Protein AF-A0A5N5LDY9-F1 (afdb_monomer_lite)

InterPro domains:
  IPR006073 GTP binding domain [PR00326] (143-163)
  IPR006073 GTP binding domain [PR00326] (164-182)
  IPR010674 Nucleolar GTP-binding protein 1, Rossman-fold domain [PF06858] (176-219)
  IPR027417 P-loop containing nucleoside triphosphate hydrolase [G3DSA:3.40.50.300] (134-177)
  IPR027417 P-loop containing nucleoside triphosphate hydrolase [SSF52540] (49-189)
  IPR041623 NOG1, N-terminal helical domain [PF17835] (7-104)

Foldseek 3Di:
DDDQQQLLPQDALDFLVVLVVVLVVVLVVPADDDDDPPDDPVVVCVRVVVSLVSSLVVLLVVLVSNLVSDDDLVPDQVLVNLVCVVVDVPCLLCVLSVLSVVQSVDSPNPVSSVVNRVSSVVSNVSSVVSSPDDRDDQVDAAEAEEFDPPLCRQVVCVVVDVDPDDDDDDDDDSNLLSVLSGQYAYEYRDECVCPRVDDNVRRVVVCVVSVVSQVPHHYDYDYPCPVVPD

Radius of gyration: 26.36 Å; chains: 1; bounding box: 61×31×86 Å

Sequence (230 aa):
MMVQYNFKKITVVPNGKDFIDTILSRTRRQMPTVVHKGYAISRLRQFYMRKGKYTRQNFHEKLSTIIDEFPRLDGIQPFYGDLLHVLYNKDRYKLALGQINTVSALGRMCTVFKRIGPSLACLEQIRQHMARLPSIDRNTRTILICGYPNVGKSSFINKITRADVDAQPYAFTTKITAMAHLGAAVLFFLDVSVSCGYSIAQQAALFHSIKSLFMNKPLTGLQQDWLAIT

Secondary structure (DSSP, 8-state):
------GGGSPP---HHHHHHHHHHHHHHHS-----TTS-HHHHHHHHHHHHHHHHHHHHHHHHHHHHHSPPGGGS-HHHHHHHHHHS-HHHHHHHHHHHHHHHH-S-HHHHHHHHHHHHHHHHHHHHHHHTS----SSS-EEEEE-STTSSHHHHHHHHSS----------HHHHHHHHTS-EEEEEEE-TT-TTSS-HHHHHHHHHHHHGGGTTS-EEEEEGGGGS--

pLDDT: mean 77.31, std 14.26, range [30.25, 93.94]

Organism: NCBI:txid2182728

Structure (mmCIF, N/CA/C/O backbone):
data_AF-A0A5N5LDY9-F1
#
_entry.id   AF-A0A5N5LDY9-F1
#
loop_
_atom_site.group_PDB
_atom_site.id
_atom_site.type_symbol
_atom_site.label_atom_id
_atom_site.label_alt_id
_atom_site.label_comp_id
_atom_site.label_asym_id
_atom_site.label_entity_id
_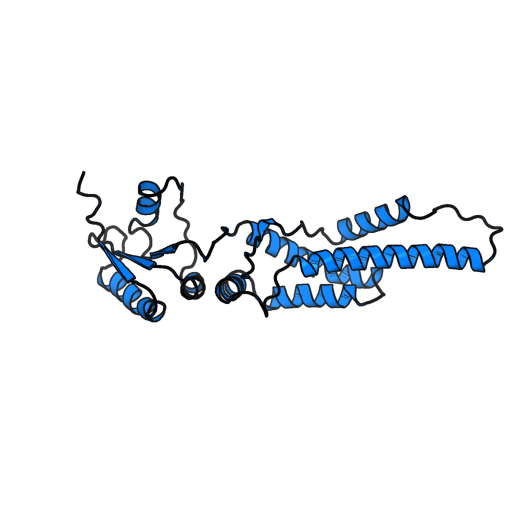atom_site.label_seq_id
_atom_site.pdbx_PDB_ins_code
_atom_site.Cartn_x
_atom_site.Cartn_y
_atom_site.Cartn_z
_atom_site.occupancy
_atom_site.B_iso_or_equiv
_atom_site.auth_seq_id
_atom_site.auth_comp_id
_atom_site.auth_asym_id
_atom_site.auth_atom_id
_atom_site.pdbx_PDB_model_num
ATOM 1 N N . MET A 1 1 ? -5.471 -20.854 -6.889 1.00 39.12 1 MET A N 1
ATOM 2 C CA . MET A 1 1 ? -5.992 -19.504 -7.209 1.00 39.12 1 MET A CA 1
ATOM 3 C C . MET A 1 1 ? -4.916 -18.483 -6.877 1.00 39.12 1 MET A C 1
ATOM 5 O O . MET A 1 1 ? -4.577 -18.356 -5.709 1.00 39.12 1 MET A O 1
ATOM 9 N N . MET A 1 2 ? -4.317 -17.819 -7.870 1.00 46.81 2 MET A N 1
ATOM 10 C CA . MET A 1 2 ? -3.366 -16.735 -7.593 1.00 46.81 2 MET A CA 1
ATOM 11 C C . MET A 1 2 ? -4.131 -15.462 -7.225 1.00 46.81 2 MET A C 1
ATOM 13 O O . MET A 1 2 ? -5.013 -15.033 -7.962 1.00 46.81 2 MET A O 1
ATOM 17 N N . VAL A 1 3 ? -3.792 -14.874 -6.078 1.00 53.44 3 VAL A N 1
ATOM 18 C CA . VAL A 1 3 ? -4.388 -13.630 -5.585 1.00 53.44 3 VAL A CA 1
ATOM 19 C C . VAL A 1 3 ? -3.915 -12.472 -6.464 1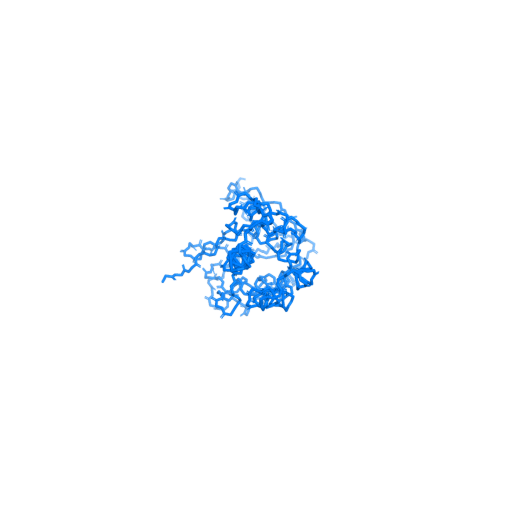.00 53.44 3 VAL A C 1
ATOM 21 O O . VAL A 1 3 ? -2.723 -12.158 -6.514 1.00 53.44 3 VAL A O 1
ATOM 24 N N . GLN A 1 4 ? -4.847 -11.841 -7.176 1.00 59.25 4 GLN A N 1
ATOM 25 C CA . GLN A 1 4 ? -4.617 -10.550 -7.813 1.00 59.25 4 GLN A CA 1
ATOM 26 C C . GLN A 1 4 ? -4.692 -9.476 -6.724 1.00 59.25 4 GLN A C 1
ATOM 28 O O . GLN A 1 4 ? -5.751 -9.245 -6.139 1.00 59.25 4 GLN A O 1
ATOM 33 N N . TYR A 1 5 ? -3.566 -8.832 -6.420 1.00 66.06 5 TYR A N 1
ATOM 34 C CA . TYR A 1 5 ? -3.540 -7.762 -5.427 1.00 66.06 5 TYR A CA 1
ATOM 35 C C . TYR A 1 5 ? -4.071 -6.476 -6.054 1.00 66.06 5 TYR A C 1
ATOM 37 O O . TYR A 1 5 ? -3.442 -5.884 -6.929 1.00 66.06 5 TYR A O 1
ATOM 45 N N . ASN A 1 6 ? -5.245 -6.037 -5.602 1.00 71.75 6 ASN A N 1
ATOM 46 C CA . ASN A 1 6 ? -5.786 -4.736 -5.967 1.00 71.75 6 ASN A CA 1
ATOM 47 C C . ASN A 1 6 ? -5.530 -3.739 -4.834 1.00 71.75 6 ASN A C 1
ATOM 49 O O . ASN A 1 6 ? -6.369 -3.551 -3.954 1.00 71.75 6 ASN A O 1
ATOM 53 N N . PHE A 1 7 ? -4.372 -3.077 -4.882 1.00 75.56 7 PHE A N 1
ATOM 54 C CA . PHE A 1 7 ? -3.971 -2.084 -3.880 1.00 75.56 7 PHE A CA 1
ATOM 55 C C . PHE A 1 7 ? -4.895 -0.859 -3.813 1.00 75.56 7 PHE A C 1
ATOM 57 O O . PHE A 1 7 ? -4.855 -0.116 -2.837 1.00 75.56 7 PHE A O 1
ATOM 64 N N . LYS A 1 8 ? -5.764 -0.652 -4.814 1.00 77.88 8 LYS A N 1
ATOM 65 C CA . LYS A 1 8 ? -6.748 0.441 -4.814 1.00 77.88 8 LYS A CA 1
ATOM 66 C C . LYS A 1 8 ? -7.945 0.172 -3.900 1.00 77.88 8 LYS A C 1
ATOM 68 O O . LYS A 1 8 ? -8.689 1.101 -3.613 1.00 77.88 8 LYS A O 1
ATOM 73 N N . LYS A 1 9 ? -8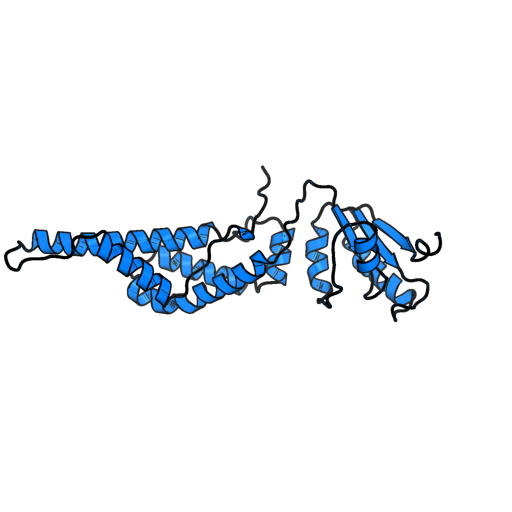.146 -1.075 -3.450 1.00 83.12 9 LYS A N 1
ATOM 74 C CA . LYS A 1 9 ? -9.262 -1.453 -2.564 1.00 83.12 9 LYS A CA 1
ATOM 75 C C . LYS A 1 9 ? -8.996 -1.200 -1.077 1.00 83.12 9 LYS A C 1
ATOM 77 O O . LYS A 1 9 ? -9.929 -1.326 -0.294 1.00 83.12 9 LYS A O 1
ATOM 82 N N . ILE A 1 10 ? -7.766 -0.856 -0.691 1.00 86.38 10 ILE A N 1
ATOM 83 C CA . ILE A 1 10 ? -7.413 -0.598 0.711 1.00 86.38 10 ILE A CA 1
ATOM 84 C C . ILE A 1 10 ? -8.104 0.691 1.170 1.00 86.38 10 ILE A C 1
ATOM 86 O O . ILE A 1 10 ? -7.949 1.747 0.541 1.00 86.38 10 ILE A O 1
ATOM 90 N N . THR A 1 11 ? -8.862 0.606 2.261 1.00 88.94 11 THR A N 1
ATOM 91 C CA . THR A 1 11 ? -9.601 1.735 2.824 1.00 88.94 11 THR A CA 1
ATOM 92 C C . THR A 1 11 ? -8.661 2.781 3.409 1.00 88.94 11 THR A C 1
ATOM 94 O O . THR A 1 11 ? -7.529 2.499 3.801 1.00 88.94 11 THR A O 1
ATOM 97 N N . VAL A 1 12 ? -9.123 4.032 3.434 1.00 91.50 12 VAL A N 1
ATOM 98 C CA . VAL A 1 12 ? -8.349 5.147 3.989 1.00 91.50 12 VAL A CA 1
ATOM 99 C C . VAL A 1 12 ? -8.087 4.900 5.471 1.00 91.50 12 VAL A C 1
ATOM 101 O O . VAL A 1 12 ? -9.024 4.676 6.242 1.00 91.50 12 VAL A O 1
ATOM 104 N N . VAL A 1 13 ? -6.818 4.984 5.872 1.00 92.81 13 VAL A N 1
ATOM 105 C CA . VAL A 1 13 ? -6.419 4.839 7.269 1.00 92.81 13 VAL A CA 1
ATOM 106 C C . VAL A 1 13 ? -6.574 6.209 7.935 1.00 92.81 13 VAL A C 1
ATOM 108 O O . VAL A 1 13 ? -5.856 7.148 7.590 1.00 92.81 13 VAL A O 1
ATOM 111 N N . PRO A 1 14 ? -7.524 6.377 8.871 1.00 91.50 14 PRO A N 1
ATOM 112 C CA . PRO A 1 14 ? -7.747 7.667 9.510 1.00 91.50 14 PRO A CA 1
ATOM 113 C C . PRO A 1 14 ? -6.590 8.011 10.454 1.00 91.50 14 PRO A C 1
ATOM 115 O O . PRO A 1 14 ? -5.909 7.134 10.996 1.00 91.50 14 PRO A O 1
ATOM 118 N N . ASN A 1 15 ? -6.405 9.306 10.709 1.00 90.50 15 ASN A N 1
ATOM 119 C CA . ASN A 1 15 ? -5.450 9.754 11.715 1.00 90.50 15 ASN A CA 1
ATOM 120 C C . ASN A 1 15 ? -5.894 9.327 13.130 1.00 90.50 15 ASN A C 1
ATOM 122 O O . ASN A 1 15 ? -7.033 8.910 13.367 1.00 90.50 15 ASN A O 1
ATOM 126 N N . GLY A 1 16 ? -4.985 9.459 14.099 1.00 85.94 16 GLY A N 1
ATOM 127 C CA . GLY A 1 16 ? -5.257 8.998 15.456 1.00 85.94 16 GLY A CA 1
ATOM 128 C C . GLY A 1 16 ? -6.445 9.699 16.141 1.00 85.94 16 GLY A C 1
ATOM 129 O O . GLY A 1 16 ? -7.175 9.073 16.907 1.00 85.94 16 GLY A O 1
ATOM 130 N N . LYS A 1 17 ? -6.668 10.985 15.858 1.00 86.88 17 LYS A N 1
ATOM 131 C CA . LYS A 1 17 ? -7.761 11.768 16.450 1.00 86.88 17 LYS A CA 1
ATOM 132 C C . LYS A 1 17 ? -9.107 11.368 15.845 1.00 86.88 17 LYS A C 1
ATOM 134 O O . LYS A 1 17 ? -10.008 10.966 16.574 1.00 86.88 17 LYS A O 1
ATOM 139 N N . ASP A 1 18 ? -9.195 11.373 14.522 1.00 89.62 18 ASP A N 1
ATOM 140 C CA . ASP A 1 18 ? -10.396 11.037 13.761 1.00 89.62 18 ASP A CA 1
ATOM 141 C C . ASP A 1 18 ? -10.833 9.595 14.023 1.00 89.62 18 ASP A C 1
ATOM 143 O O . ASP A 1 18 ? -12.029 9.307 14.102 1.00 89.62 18 ASP A O 1
ATOM 147 N N . PHE A 1 19 ? -9.878 8.677 14.212 1.00 89.38 19 PHE A N 1
ATOM 148 C CA . PHE A 1 19 ? -10.177 7.302 14.602 1.00 89.38 19 PHE A CA 1
ATOM 149 C C . PHE A 1 19 ? -10.887 7.245 15.963 1.00 89.38 19 PHE A C 1
ATOM 151 O O . PHE A 1 19 ? -11.932 6.597 16.086 1.00 89.38 19 PHE A O 1
ATOM 158 N N . ILE A 1 20 ? -10.352 7.940 16.975 1.00 87.44 20 ILE A N 1
ATOM 159 C CA . ILE A 1 20 ? -10.953 8.012 18.314 1.00 87.44 20 ILE A CA 1
ATOM 160 C C . ILE A 1 20 ? -12.337 8.654 18.235 1.00 87.44 20 ILE A C 1
ATOM 162 O O . ILE A 1 20 ? -13.304 8.083 18.743 1.00 87.44 20 ILE A O 1
ATOM 166 N N . ASP A 1 21 ? -12.447 9.803 17.572 1.00 89.44 21 ASP A N 1
ATOM 167 C CA . ASP A 1 21 ? -13.693 10.561 17.471 1.00 89.44 21 ASP A CA 1
ATOM 168 C C . ASP A 1 21 ? -14.779 9.742 16.762 1.00 89.44 21 ASP A C 1
ATOM 170 O O . ASP A 1 21 ? -15.923 9.685 17.226 1.00 89.44 21 ASP A O 1
ATOM 174 N N . THR A 1 22 ? -14.412 9.003 15.710 1.00 91.00 22 THR A N 1
ATOM 175 C CA . THR A 1 22 ? -15.318 8.088 15.005 1.00 91.00 22 THR A CA 1
ATOM 176 C C . THR A 1 22 ? -15.862 7.003 15.935 1.00 91.00 22 THR A C 1
ATOM 178 O O . THR A 1 22 ? -17.075 6.767 15.972 1.00 91.00 22 THR A O 1
ATOM 181 N N . ILE A 1 23 ? -15.000 6.340 16.713 1.00 89.38 23 ILE A N 1
ATOM 182 C CA . ILE A 1 23 ? -15.436 5.247 17.593 1.00 89.38 23 ILE A CA 1
ATOM 183 C C . ILE A 1 23 ? -16.236 5.777 18.779 1.00 89.38 23 ILE A C 1
ATOM 185 O O . ILE A 1 23 ? -17.291 5.228 19.094 1.00 89.38 23 ILE A O 1
ATOM 189 N N . LEU A 1 24 ? -15.786 6.854 19.425 1.00 88.12 24 LEU A N 1
ATOM 190 C CA . LEU A 1 24 ? -16.500 7.441 20.559 1.00 88.12 24 LEU A CA 1
ATOM 191 C C . LEU A 1 24 ? -17.873 7.981 20.146 1.00 88.12 24 LEU A C 1
ATOM 193 O O . LEU A 1 24 ? -18.843 7.818 20.892 1.00 88.12 24 LEU A O 1
ATOM 197 N N . SER A 1 25 ? -17.976 8.572 18.953 1.00 91.88 25 SER A N 1
ATOM 198 C CA . SER A 1 25 ? -19.253 8.982 18.363 1.00 91.88 25 SER A CA 1
ATOM 199 C C . SER A 1 25 ? -20.177 7.777 18.158 1.00 91.88 25 SER A C 1
ATOM 201 O O . SER A 1 25 ? -21.328 7.799 18.602 1.00 91.88 25 SER A O 1
ATOM 203 N N . ARG A 1 26 ? -19.665 6.671 17.596 1.00 91.31 26 ARG A N 1
ATOM 204 C CA . ARG A 1 26 ? -20.438 5.432 17.403 1.00 91.31 26 ARG A CA 1
ATOM 205 C C . ARG A 1 26 ? -20.884 4.805 18.725 1.00 91.31 26 ARG A C 1
ATOM 207 O O . ARG A 1 26 ? -22.050 4.436 18.849 1.00 91.31 26 ARG A O 1
ATOM 214 N N . THR A 1 27 ? -20.005 4.737 19.726 1.00 90.19 27 THR A N 1
ATOM 215 C CA . THR A 1 27 ? -20.347 4.260 21.075 1.00 90.19 27 THR A CA 1
ATOM 216 C C . THR A 1 27 ? -21.453 5.108 21.687 1.00 90.19 27 THR A C 1
ATOM 218 O O . THR A 1 27 ? -22.389 4.555 22.250 1.00 90.19 27 THR A O 1
ATOM 221 N N . ARG A 1 28 ? -21.385 6.441 21.574 1.00 88.81 28 ARG A N 1
ATOM 222 C CA . ARG A 1 28 ? -22.407 7.338 22.136 1.00 88.81 28 ARG A CA 1
ATOM 223 C C . ARG A 1 28 ? -23.773 7.161 21.471 1.00 88.81 28 ARG A C 1
ATOM 225 O O . ARG A 1 28 ? -24.774 7.234 22.167 1.00 88.81 28 ARG A O 1
ATOM 232 N N . ARG A 1 29 ? -23.803 6.945 20.152 1.00 91.75 29 ARG A N 1
ATOM 233 C CA . ARG A 1 29 ? -25.045 6.785 19.378 1.00 91.75 29 ARG A CA 1
ATOM 234 C C . ARG A 1 29 ? -25.719 5.429 19.597 1.00 91.75 29 ARG A C 1
ATOM 236 O O . ARG A 1 29 ? -26.939 5.375 19.608 1.00 91.75 29 ARG A O 1
ATOM 243 N N . GLN A 1 30 ? -24.947 4.348 19.747 1.00 90.69 30 GLN A N 1
ATOM 244 C CA . GLN A 1 30 ? -25.506 2.992 19.872 1.00 90.69 30 GLN A CA 1
ATOM 245 C C . GLN A 1 30 ? -25.725 2.523 21.316 1.00 90.69 30 GLN A C 1
ATOM 247 O O . GLN A 1 30 ? -26.518 1.613 21.547 1.00 90.69 30 GLN A O 1
ATOM 252 N N . MET A 1 31 ? -25.027 3.107 22.294 1.00 89.00 31 MET A N 1
ATOM 253 C CA . MET A 1 31 ? -25.163 2.718 23.698 1.00 89.00 31 MET A CA 1
ATOM 254 C C . MET A 1 31 ? -26.134 3.635 24.452 1.00 89.00 31 MET A C 1
ATOM 256 O O . MET A 1 31 ? -26.137 4.841 24.209 1.00 89.00 31 MET A O 1
ATOM 260 N N . PRO A 1 32 ? -26.883 3.110 25.440 1.00 87.69 32 PRO A N 1
ATOM 261 C CA . PRO A 1 32 ? -27.687 3.937 26.334 1.00 87.69 32 PRO A CA 1
ATOM 262 C C . PRO A 1 32 ? -26.822 4.994 27.042 1.00 87.69 32 PRO A C 1
ATOM 264 O O . PRO A 1 32 ? -25.694 4.708 27.455 1.00 87.69 32 PRO A O 1
ATOM 267 N N . THR A 1 33 ? -27.338 6.216 27.180 1.00 87.31 33 THR A N 1
ATOM 268 C CA . THR A 1 33 ? -26.595 7.371 27.720 1.00 87.31 33 THR A CA 1
ATOM 269 C C . THR A 1 33 ? -27.061 7.812 29.105 1.00 87.31 33 THR A C 1
ATOM 271 O O . THR A 1 33 ? -26.257 8.363 29.855 1.00 87.31 33 THR A O 1
ATOM 274 N N . VAL A 1 34 ? -28.318 7.546 29.464 1.00 88.44 34 VAL A N 1
ATOM 275 C CA . VAL A 1 34 ? -28.934 8.022 30.710 1.00 88.44 34 VAL A CA 1
ATOM 276 C C . VAL A 1 34 ? -28.730 7.019 31.851 1.00 88.44 34 VAL A C 1
ATOM 278 O O . VAL A 1 34 ? -28.975 5.821 31.701 1.00 88.44 34 VAL A O 1
ATOM 281 N N . VAL A 1 35 ? -28.309 7.524 33.012 1.00 88.56 35 VAL A N 1
ATOM 282 C CA . VAL A 1 35 ? -28.192 6.794 34.284 1.00 88.56 35 VAL A CA 1
ATOM 283 C C . VAL A 1 35 ? -28.857 7.607 35.391 1.00 88.56 35 VAL A C 1
ATOM 285 O O . VAL A 1 35 ? -28.673 8.820 35.462 1.00 88.56 35 VAL A O 1
ATOM 288 N N . HIS A 1 36 ? -29.617 6.943 36.264 1.00 90.50 36 HIS A N 1
ATOM 289 C CA . HIS A 1 36 ? -30.323 7.584 37.376 1.00 90.50 36 HIS A CA 1
ATOM 290 C C . HIS A 1 36 ? -29.669 7.240 38.716 1.00 90.50 36 HIS A C 1
ATOM 292 O O . HIS A 1 36 ? -29.174 6.128 38.907 1.00 90.50 36 HIS A O 1
ATOM 298 N N . LYS A 1 37 ? -29.709 8.185 39.665 1.00 86.19 37 LYS A N 1
ATOM 299 C CA . LYS A 1 37 ? -29.065 8.058 40.987 1.00 86.19 37 LYS A CA 1
ATOM 300 C C . LYS A 1 37 ? -29.605 6.891 41.833 1.00 86.19 37 LYS A C 1
ATOM 302 O O . LYS A 1 37 ? -28.870 6.376 42.661 1.00 86.19 37 LYS A O 1
ATOM 307 N N . GLY A 1 38 ? -30.843 6.447 41.598 1.00 91.44 38 GLY A N 1
ATOM 308 C CA . GLY A 1 38 ? -31.467 5.324 42.317 1.00 91.44 38 GLY A CA 1
ATOM 309 C C . GLY A 1 38 ? -31.152 3.927 41.764 1.00 91.44 38 GLY A C 1
ATOM 310 O O . GLY A 1 38 ? -31.714 2.945 42.238 1.00 91.44 38 GLY A O 1
ATOM 311 N N . TYR A 1 39 ? -30.311 3.798 40.733 1.00 92.19 39 TYR A N 1
ATOM 312 C CA . TYR A 1 39 ? -29.972 2.484 40.179 1.00 92.19 39 TYR A CA 1
ATOM 313 C C . TYR A 1 39 ? -29.076 1.678 41.124 1.00 92.19 39 TYR A C 1
ATOM 315 O O . TYR A 1 39 ? -28.080 2.182 41.636 1.00 92.19 39 TYR A O 1
ATOM 323 N N . ALA A 1 40 ? -29.377 0.383 41.267 1.00 93.94 40 ALA A N 1
ATOM 324 C CA . ALA A 1 40 ? -28.513 -0.554 41.976 1.00 93.94 40 ALA A CA 1
ATOM 325 C C . ALA A 1 40 ? -27.094 -0.571 41.376 1.00 93.94 40 ALA A C 1
ATOM 327 O O . ALA A 1 40 ? -26.911 -0.506 40.155 1.00 93.94 40 ALA A O 1
ATOM 328 N N . ILE A 1 41 ? -26.083 -0.728 42.236 1.00 92.12 41 ILE A N 1
ATOM 329 C CA . ILE A 1 41 ? -24.663 -0.750 41.843 1.00 92.12 41 ILE A CA 1
ATOM 330 C C . ILE A 1 41 ? -24.391 -1.816 40.771 1.00 92.12 41 ILE A C 1
ATOM 332 O O . ILE A 1 41 ? -23.601 -1.580 39.859 1.00 92.12 41 ILE A O 1
ATOM 336 N N . SER A 1 42 ? -25.074 -2.963 40.831 1.00 93.56 42 SER A N 1
ATOM 337 C CA . SER A 1 42 ? -24.987 -4.024 39.819 1.00 93.56 42 SER A CA 1
ATOM 338 C C . SER A 1 42 ? -25.381 -3.525 38.424 1.00 93.56 42 SER A C 1
ATOM 340 O O . SER A 1 42 ? -24.635 -3.721 37.464 1.00 93.56 42 SER A O 1
ATOM 342 N N . ARG A 1 43 ? -26.499 -2.797 38.318 1.00 92.12 43 ARG A N 1
ATOM 343 C CA . ARG A 1 43 ? -26.990 -2.204 37.066 1.00 92.12 43 ARG A CA 1
ATOM 344 C C . ARG A 1 43 ? -26.051 -1.115 36.547 1.00 92.12 43 ARG A C 1
ATOM 346 O O . ARG A 1 43 ? -25.778 -1.075 35.349 1.00 92.12 43 ARG A O 1
ATOM 353 N N . LEU A 1 44 ? -25.516 -0.268 37.431 1.00 91.19 44 LEU A N 1
ATOM 354 C CA . LEU A 1 44 ? -24.525 0.754 37.063 1.00 91.19 44 LEU A CA 1
ATOM 355 C C . LEU A 1 44 ? -23.232 0.119 36.535 1.00 91.19 44 LEU A C 1
ATOM 357 O O . LEU A 1 44 ? -22.744 0.506 35.472 1.00 91.19 44 LEU A O 1
ATOM 361 N N . ARG A 1 45 ? -22.707 -0.904 37.221 1.00 91.00 45 ARG A N 1
ATOM 362 C CA . ARG A 1 45 ? -21.539 -1.668 36.759 1.00 91.00 45 ARG A CA 1
ATOM 363 C C . ARG A 1 45 ? -21.802 -2.282 35.390 1.00 91.00 45 ARG A C 1
ATOM 365 O O . ARG A 1 45 ? -21.000 -2.087 34.483 1.00 91.00 45 ARG A O 1
ATOM 372 N N . GLN A 1 46 ? -22.944 -2.941 35.206 1.00 91.50 46 GLN A N 1
ATOM 373 C CA . GLN A 1 46 ? -23.303 -3.556 33.929 1.00 91.50 46 GLN A CA 1
ATOM 374 C C . GLN A 1 46 ? -23.404 -2.521 32.798 1.00 91.50 46 GLN A C 1
ATOM 376 O O . GLN A 1 46 ? -22.913 -2.774 31.698 1.00 91.50 46 GLN A O 1
ATOM 381 N N . PHE A 1 47 ? -23.962 -1.336 33.066 1.00 91.81 47 PHE A N 1
ATOM 382 C CA . PHE A 1 47 ? -24.032 -0.228 32.110 1.00 91.81 47 PHE A CA 1
ATOM 383 C C . PHE A 1 47 ? -22.636 0.221 31.641 1.00 91.81 47 PHE A C 1
ATOM 385 O O . PHE A 1 47 ? -22.356 0.222 30.437 1.00 91.81 47 PHE A O 1
ATOM 392 N N . TYR A 1 48 ? -21.726 0.538 32.571 1.00 89.56 48 TYR A N 1
ATOM 393 C CA . TYR A 1 48 ? -20.372 0.990 32.226 1.00 89.56 48 TYR A CA 1
ATOM 394 C C . TYR A 1 48 ? -19.518 -0.128 31.613 1.00 89.56 48 TYR A C 1
ATOM 396 O O . TYR A 1 48 ? -18.813 0.109 30.630 1.00 89.56 48 TYR A O 1
ATOM 404 N N . MET A 1 49 ? -19.628 -1.362 32.118 1.00 88.75 49 MET A N 1
ATOM 405 C CA . MET A 1 49 ? -18.941 -2.529 31.555 1.00 88.75 49 MET A CA 1
ATOM 406 C C . MET A 1 49 ? -19.374 -2.793 30.115 1.00 88.75 49 MET A C 1
ATOM 408 O O . MET A 1 49 ? -18.526 -3.031 29.253 1.00 88.75 49 MET A O 1
ATOM 412 N N . ARG A 1 50 ? -20.677 -2.703 29.818 1.00 89.94 50 ARG A N 1
ATOM 413 C CA . ARG A 1 50 ? -21.188 -2.882 28.454 1.00 89.94 50 ARG A CA 1
ATOM 414 C C . ARG A 1 50 ? -20.638 -1.806 27.520 1.00 89.94 50 ARG A C 1
ATOM 416 O O . ARG A 1 50 ? -20.221 -2.131 26.412 1.00 89.94 50 ARG A O 1
ATOM 423 N N . LYS A 1 51 ? -20.552 -0.554 27.980 1.00 89.12 51 LYS A N 1
ATOM 424 C CA . LYS A 1 51 ? -19.990 0.566 27.204 1.00 89.12 51 LYS A CA 1
ATOM 425 C C . LYS A 1 51 ? -18.493 0.389 26.923 1.00 89.12 51 LYS A C 1
ATOM 427 O O . LYS A 1 51 ? -18.052 0.609 25.792 1.00 89.12 51 LYS A O 1
ATOM 432 N N . GLY A 1 52 ? -17.727 -0.065 27.916 1.00 87.50 52 GLY A N 1
ATOM 433 C CA . GLY A 1 52 ? -16.311 -0.405 27.755 1.00 87.50 52 GLY A CA 1
ATOM 434 C C . GLY A 1 52 ? -16.104 -1.573 26.788 1.00 87.50 52 GLY A C 1
ATOM 435 O O . GLY A 1 52 ? -15.320 -1.460 25.847 1.00 87.50 52 GLY A O 1
ATOM 436 N N . LYS A 1 53 ? -16.868 -2.664 26.949 1.00 89.19 53 LYS A N 1
ATOM 437 C CA . LYS A 1 53 ? -16.806 -3.846 26.072 1.00 89.19 53 LYS A CA 1
ATOM 438 C C . LYS A 1 53 ? -17.176 -3.507 24.625 1.00 89.19 53 LYS A C 1
ATOM 440 O O . LYS A 1 53 ? -16.486 -3.963 23.720 1.00 89.19 53 LYS A O 1
ATOM 445 N N . TYR A 1 54 ? -18.212 -2.692 24.415 1.00 90.62 54 TYR A N 1
ATOM 446 C CA . TYR A 1 54 ? -18.646 -2.246 23.087 1.00 90.62 54 TYR A CA 1
ATOM 447 C C . TYR A 1 54 ? -17.592 -1.374 22.396 1.00 90.62 54 TYR A C 1
ATOM 449 O O . TYR A 1 54 ? -17.256 -1.603 21.235 1.00 90.62 54 TYR A O 1
ATOM 457 N N . THR A 1 55 ? -17.027 -0.405 23.124 1.00 88.38 55 THR A N 1
ATOM 458 C CA . THR A 1 55 ? -15.931 0.430 22.611 1.00 88.38 55 THR A CA 1
ATOM 459 C C . THR A 1 55 ? -14.748 -0.449 22.224 1.00 88.38 55 THR A C 1
ATOM 461 O O . THR A 1 55 ? -14.269 -0.364 21.098 1.00 88.38 55 THR A O 1
ATOM 464 N N . ARG A 1 56 ? -14.348 -1.369 23.112 1.00 87.81 56 ARG A N 1
ATOM 465 C CA . ARG A 1 56 ? -13.252 -2.307 22.859 1.00 87.81 56 ARG A CA 1
ATOM 466 C C . ARG A 1 56 ? -13.463 -3.117 21.584 1.00 87.81 56 ARG A C 1
ATOM 468 O O . ARG A 1 56 ? -12.558 -3.224 20.767 1.00 87.81 56 ARG A O 1
ATOM 475 N N . GLN A 1 57 ? -14.667 -3.649 21.409 1.00 89.44 57 GLN A N 1
ATOM 476 C CA . GLN A 1 57 ? -15.017 -4.435 20.235 1.00 89.44 57 GLN A CA 1
ATOM 477 C C . GLN A 1 57 ? -14.874 -3.620 18.938 1.00 89.44 57 GLN A C 1
ATOM 479 O O . GLN A 1 57 ? -14.221 -4.076 18.010 1.00 89.44 57 GLN A O 1
ATOM 484 N N . ASN A 1 58 ? -15.381 -2.382 18.906 1.00 89.69 58 ASN A N 1
ATOM 485 C CA . ASN A 1 58 ? -15.275 -1.515 17.725 1.00 89.69 58 ASN A CA 1
ATOM 486 C C . ASN A 1 58 ? -13.826 -1.121 17.396 1.00 89.69 58 ASN A C 1
ATOM 488 O O . ASN A 1 58 ? -13.468 -1.031 16.223 1.00 89.69 58 ASN A O 1
ATOM 492 N N . PHE A 1 59 ? -12.995 -0.877 18.416 1.00 88.81 59 PHE A N 1
ATOM 493 C CA . PHE A 1 59 ? -11.560 -0.637 18.228 1.00 88.81 59 PHE A CA 1
ATOM 494 C C . PHE A 1 59 ? -10.884 -1.856 17.600 1.00 88.81 59 PHE A C 1
ATOM 496 O O . PHE A 1 59 ? -10.203 -1.714 16.588 1.00 88.81 59 PHE A O 1
ATOM 503 N N . HIS A 1 60 ? -11.102 -3.038 18.179 1.00 88.56 60 HIS A N 1
ATOM 504 C CA . HIS A 1 60 ? -10.526 -4.286 17.688 1.00 88.56 60 HIS A CA 1
ATOM 505 C C . HIS A 1 60 ? -10.953 -4.578 16.247 1.00 88.56 60 HIS A C 1
ATOM 507 O O . HIS A 1 60 ? -10.102 -4.840 15.404 1.00 88.56 60 HIS A O 1
ATOM 513 N N . GLU A 1 61 ? -12.251 -4.499 15.947 1.00 90.12 61 GLU A N 1
ATOM 514 C CA . GLU A 1 61 ? -12.783 -4.715 14.597 1.00 90.12 61 GLU A CA 1
ATOM 515 C C . GLU A 1 61 ? -12.127 -3.774 13.590 1.00 90.12 61 GLU A C 1
ATOM 517 O O . GLU A 1 61 ? -11.563 -4.238 12.606 1.00 90.12 61 GLU A O 1
ATOM 522 N N . LYS A 1 62 ? -12.107 -2.464 13.865 1.00 89.62 62 LYS A N 1
ATOM 523 C CA . LYS A 1 62 ? -11.584 -1.488 12.905 1.00 89.62 62 LYS A CA 1
ATOM 524 C C . LYS A 1 62 ? -10.067 -1.586 12.712 1.00 89.62 62 LYS A C 1
ATOM 526 O O . LYS A 1 62 ? -9.599 -1.416 11.591 1.00 89.62 62 LYS A O 1
ATOM 531 N N . LEU A 1 63 ? -9.298 -1.876 13.767 1.00 89.81 63 LEU A N 1
ATOM 532 C CA . LEU A 1 63 ? -7.856 -2.133 13.640 1.00 89.81 63 LEU A CA 1
ATOM 533 C C . LEU A 1 63 ? -7.577 -3.437 12.888 1.00 89.81 63 LEU A C 1
ATOM 535 O O . LEU A 1 63 ? -6.671 -3.465 12.063 1.00 89.81 63 LEU A O 1
ATOM 539 N N . SER A 1 64 ? -8.363 -4.488 13.137 1.00 90.06 64 SER A N 1
ATOM 540 C CA . SER A 1 64 ? -8.223 -5.770 12.436 1.00 90.06 64 SER A CA 1
ATOM 541 C C . SER A 1 64 ? -8.524 -5.613 10.950 1.00 90.06 64 SER A C 1
ATOM 543 O O . SER A 1 64 ? -7.724 -6.043 10.132 1.00 90.06 64 SER A O 1
ATOM 545 N N . THR A 1 65 ? -9.587 -4.882 10.594 1.00 90.44 65 THR A N 1
ATOM 546 C CA . THR A 1 65 ? -9.892 -4.543 9.196 1.00 90.44 65 THR A CA 1
ATOM 547 C C . THR A 1 65 ? -8.720 -3.845 8.511 1.00 90.44 65 THR A C 1
ATOM 549 O O . THR A 1 65 ? -8.338 -4.247 7.419 1.00 90.44 65 THR A O 1
ATOM 552 N N . ILE A 1 66 ? -8.100 -2.851 9.163 1.00 90.44 66 ILE A N 1
ATOM 553 C CA . ILE A 1 66 ? -6.906 -2.192 8.616 1.00 90.44 66 ILE A CA 1
ATOM 554 C C . ILE A 1 66 ? -5.801 -3.232 8.378 1.00 90.44 66 ILE A C 1
ATOM 556 O O . ILE A 1 66 ? -5.269 -3.307 7.279 1.00 90.44 66 ILE A O 1
ATOM 560 N N . ILE A 1 67 ? -5.475 -4.062 9.373 1.00 88.88 67 ILE A N 1
ATOM 561 C CA . ILE A 1 67 ? -4.409 -5.075 9.268 1.00 88.88 67 ILE A CA 1
ATOM 562 C C . ILE A 1 67 ? -4.676 -6.077 8.136 1.00 88.88 67 ILE A C 1
ATOM 564 O O . ILE A 1 67 ? -3.741 -6.438 7.424 1.00 88.88 67 ILE A O 1
ATOM 568 N N . ASP A 1 68 ? -5.922 -6.514 7.972 1.00 88.31 68 ASP A N 1
ATOM 569 C CA . ASP A 1 68 ? -6.308 -7.540 7.001 1.00 88.31 68 ASP A CA 1
ATOM 570 C C . ASP A 1 68 ? -6.357 -7.015 5.559 1.00 88.31 68 ASP A C 1
ATOM 572 O O . ASP A 1 68 ? -6.107 -7.768 4.617 1.00 88.31 68 ASP A O 1
ATOM 576 N N . GLU A 1 69 ? -6.642 -5.724 5.365 1.00 88.12 69 GLU A N 1
ATOM 577 C CA . GLU A 1 69 ? -6.616 -5.088 4.043 1.00 88.12 69 GLU A CA 1
ATOM 578 C C . GLU A 1 69 ? -5.190 -4.866 3.519 1.00 88.12 69 GLU A C 1
ATOM 580 O O . GLU A 1 69 ? -4.966 -4.825 2.304 1.00 88.12 69 GLU A O 1
ATOM 585 N N . PHE A 1 70 ? -4.210 -4.732 4.416 1.00 87.69 70 PHE A N 1
ATOM 586 C CA . PHE A 1 70 ? -2.812 -4.574 4.039 1.00 87.69 70 PHE A CA 1
ATOM 587 C C . PHE A 1 70 ? -2.165 -5.927 3.674 1.00 87.69 70 PHE A C 1
ATOM 589 O O . PHE A 1 70 ? -2.291 -6.915 4.400 1.00 87.69 70 PHE A O 1
ATOM 596 N N . PRO A 1 71 ? -1.417 -6.004 2.557 1.00 83.06 71 PRO A N 1
ATOM 597 C CA . PRO A 1 71 ? -0.824 -7.255 2.098 1.00 83.06 71 PRO A CA 1
ATOM 598 C C . PRO A 1 71 ? 0.301 -7.735 3.030 1.00 83.06 71 PRO A C 1
ATOM 600 O O . PRO A 1 71 ? 1.319 -7.068 3.213 1.00 83.06 71 PRO A O 1
ATOM 603 N N . ARG A 1 72 ? 0.174 -8.951 3.569 1.00 78.06 72 ARG A N 1
ATOM 604 C CA . ARG A 1 72 ? 1.248 -9.571 4.361 1.00 78.06 72 ARG A CA 1
ATOM 605 C C . ARG A 1 72 ? 2.468 -9.854 3.484 1.00 78.06 72 ARG A C 1
ATOM 607 O O . ARG A 1 72 ? 2.369 -10.571 2.493 1.00 78.06 72 ARG A O 1
ATOM 614 N N . LEU A 1 73 ? 3.630 -9.348 3.892 1.00 72.38 73 LEU A N 1
ATOM 615 C CA . LEU A 1 73 ? 4.872 -9.488 3.122 1.00 72.38 73 LEU A CA 1
ATOM 616 C C . LEU A 1 73 ? 5.395 -10.924 3.039 1.00 72.38 73 LEU A C 1
ATOM 618 O O . LEU A 1 73 ? 6.049 -11.262 2.063 1.00 72.38 73 LEU A O 1
ATOM 622 N N . ASP A 1 74 ? 5.125 -11.762 4.040 1.00 69.88 74 ASP A N 1
ATOM 623 C CA . ASP A 1 74 ? 5.690 -13.118 4.106 1.00 69.88 74 ASP A CA 1
ATOM 624 C C . ASP A 1 74 ? 4.941 -14.129 3.212 1.00 69.88 74 ASP A C 1
ATOM 626 O O . ASP A 1 74 ? 5.380 -15.262 3.057 1.00 69.88 74 ASP A O 1
ATOM 630 N N . GLY A 1 75 ? 3.836 -13.712 2.583 1.00 67.88 75 GLY A N 1
ATOM 631 C CA . GLY A 1 75 ? 3.076 -14.511 1.613 1.00 67.88 75 GLY A CA 1
ATOM 632 C C . GLY A 1 75 ? 2.765 -13.769 0.314 1.00 67.88 75 GLY A C 1
ATOM 633 O O . GLY A 1 75 ? 1.968 -14.252 -0.490 1.00 67.88 75 GLY A O 1
ATOM 634 N N . ILE A 1 76 ? 3.352 -12.583 0.114 1.00 75.38 76 ILE A N 1
ATOM 635 C CA . ILE A 1 76 ? 3.186 -11.840 -1.130 1.00 75.38 76 ILE A CA 1
ATOM 636 C C . ILE A 1 76 ? 4.095 -12.435 -2.204 1.00 75.38 76 ILE A C 1
ATOM 638 O O . ILE A 1 76 ? 5.183 -12.941 -1.932 1.00 75.38 76 ILE A O 1
ATOM 642 N N . GLN A 1 77 ? 3.650 -12.371 -3.451 1.00 70.06 77 GLN A N 1
ATOM 643 C CA . GLN A 1 77 ? 4.450 -12.856 -4.565 1.00 70.06 77 GLN A CA 1
ATOM 644 C C . GLN A 1 77 ? 5.773 -12.068 -4.676 1.00 70.06 77 GLN A C 1
ATOM 646 O O . GLN A 1 77 ? 5.724 -10.842 -4.528 1.00 70.06 77 GLN A O 1
ATOM 651 N N . PRO A 1 78 ? 6.922 -12.714 -4.991 1.00 76.19 78 PRO A N 1
ATOM 652 C CA . PRO A 1 78 ? 8.237 -12.066 -4.980 1.00 76.19 78 PRO A CA 1
ATOM 653 C C . PRO A 1 78 ? 8.309 -10.731 -5.726 1.00 76.19 78 PRO A C 1
ATOM 655 O O . PRO A 1 78 ? 8.857 -9.784 -5.186 1.00 76.19 78 PRO A O 1
ATOM 658 N N . PHE A 1 79 ? 7.634 -10.595 -6.878 1.00 75.19 79 PHE A N 1
ATOM 659 C CA . PHE A 1 79 ? 7.527 -9.319 -7.603 1.00 75.19 79 PHE A CA 1
ATOM 660 C C . PHE A 1 79 ? 7.064 -8.160 -6.713 1.00 75.19 79 PHE A C 1
ATOM 662 O O . PHE A 1 79 ? 7.715 -7.121 -6.649 1.00 75.19 79 PHE A O 1
ATOM 669 N N . TYR A 1 80 ? 5.918 -8.327 -6.046 1.00 74.62 80 TYR A N 1
ATOM 670 C CA . TYR A 1 80 ? 5.380 -7.290 -5.178 1.00 74.62 80 TYR A CA 1
ATOM 671 C C . TYR A 1 80 ? 6.191 -7.193 -3.889 1.00 74.62 80 TYR A C 1
ATOM 673 O O . TYR A 1 80 ? 6.332 -6.099 -3.369 1.00 74.62 80 TYR A O 1
ATOM 681 N N . GLY A 1 81 ? 6.753 -8.292 -3.384 1.00 76.44 81 GLY A N 1
ATOM 682 C CA . GLY A 1 81 ? 7.641 -8.267 -2.220 1.00 76.44 81 GLY A CA 1
ATOM 683 C C . GLY A 1 81 ? 8.863 -7.380 -2.452 1.00 76.44 81 GLY A C 1
ATOM 684 O O . GLY A 1 81 ? 9.142 -6.499 -1.639 1.00 76.44 81 GLY A O 1
ATOM 685 N N . ASP A 1 82 ? 9.518 -7.550 -3.597 1.00 75.25 82 ASP A N 1
ATOM 686 C CA . ASP A 1 82 ? 10.660 -6.742 -4.009 1.00 75.25 82 ASP A CA 1
ATOM 687 C C . ASP A 1 82 ? 10.231 -5.317 -4.319 1.00 75.25 82 ASP A C 1
ATOM 689 O O . ASP A 1 82 ? 10.815 -4.382 -3.784 1.00 75.25 82 ASP A O 1
ATOM 693 N N . LEU A 1 83 ? 9.161 -5.124 -5.099 1.00 74.06 83 LEU A N 1
ATOM 694 C CA . LEU A 1 83 ? 8.633 -3.791 -5.391 1.00 74.06 83 LEU A CA 1
ATOM 695 C C . LEU A 1 83 ? 8.318 -3.024 -4.100 1.00 74.06 83 LEU A C 1
ATOM 697 O O . LEU A 1 83 ? 8.653 -1.848 -3.983 1.00 74.06 83 LEU A O 1
ATOM 701 N N . LEU A 1 84 ? 7.711 -3.691 -3.118 1.00 75.44 84 LEU A N 1
ATOM 702 C CA . LEU A 1 84 ? 7.418 -3.091 -1.829 1.00 75.44 84 LEU A CA 1
ATOM 703 C C . LEU A 1 84 ? 8.692 -2.832 -1.024 1.00 75.44 84 LEU A C 1
ATOM 705 O O . LEU A 1 84 ? 8.787 -1.774 -0.426 1.00 75.44 84 LEU A O 1
ATOM 709 N N . HIS A 1 85 ? 9.674 -3.733 -1.026 1.00 76.25 85 HIS A N 1
ATOM 710 C CA . HIS A 1 85 ? 10.966 -3.523 -0.360 1.00 76.25 85 HIS A CA 1
ATOM 711 C C . HIS A 1 85 ? 11.755 -2.346 -0.958 1.00 76.25 85 HIS A C 1
ATOM 713 O O . HIS A 1 85 ? 12.461 -1.633 -0.250 1.00 76.25 85 HIS A O 1
ATOM 719 N N . VAL A 1 86 ? 11.631 -2.138 -2.269 1.00 74.88 86 VAL A N 1
ATOM 720 C CA . VAL A 1 86 ? 12.241 -1.020 -2.990 1.00 74.88 86 VAL A CA 1
ATOM 721 C C . VAL A 1 86 ? 11.563 0.300 -2.660 1.00 74.88 86 VAL A C 1
ATOM 723 O O . VAL A 1 86 ? 12.228 1.293 -2.376 1.00 74.88 86 VAL A O 1
ATOM 726 N N . LEU A 1 87 ? 10.237 0.330 -2.780 1.00 72.00 87 LEU A N 1
ATOM 727 C CA . LEU A 1 87 ? 9.464 1.563 -2.651 1.00 72.00 87 LEU A CA 1
ATOM 728 C C . LEU A 1 87 ? 9.250 1.953 -1.191 1.00 72.00 87 LEU A C 1
ATOM 730 O O . LEU A 1 87 ? 9.088 3.132 -0.877 1.00 72.00 87 LEU A O 1
ATOM 734 N N . TYR A 1 88 ? 9.247 0.965 -0.304 1.00 73.81 88 TYR A N 1
ATOM 735 C CA . TYR A 1 88 ? 8.990 1.126 1.111 1.00 73.81 88 TYR A CA 1
ATOM 736 C C . TYR A 1 88 ? 10.097 0.443 1.893 1.00 73.81 88 TYR A C 1
ATOM 738 O O . TYR A 1 88 ? 10.450 -0.706 1.649 1.00 73.81 88 TYR A O 1
ATOM 746 N N . ASN A 1 89 ? 10.609 1.127 2.910 1.00 76.56 89 ASN A N 1
ATOM 747 C CA . ASN A 1 89 ? 11.467 0.468 3.878 1.00 76.56 89 ASN A CA 1
ATOM 748 C C . ASN A 1 89 ? 10.651 -0.655 4.555 1.00 76.56 89 ASN A C 1
ATOM 750 O O . ASN A 1 89 ? 9.736 -0.386 5.342 1.00 76.56 89 ASN A O 1
ATOM 754 N N . LYS A 1 90 ? 10.960 -1.908 4.194 1.00 75.50 90 LYS A N 1
ATOM 755 C CA . LYS A 1 90 ? 10.247 -3.121 4.622 1.00 75.50 90 LYS A CA 1
ATOM 756 C C . LYS A 1 90 ? 10.118 -3.198 6.139 1.00 75.50 90 LYS A C 1
ATOM 758 O O . LYS A 1 90 ? 9.065 -3.593 6.642 1.00 75.50 90 LYS A O 1
ATOM 763 N N . ASP A 1 91 ? 11.145 -2.758 6.855 1.00 82.69 91 ASP A N 1
ATOM 764 C CA . ASP A 1 91 ? 11.175 -2.778 8.314 1.00 82.69 91 ASP A CA 1
ATOM 765 C C . ASP A 1 91 ? 10.177 -1.784 8.898 1.00 82.69 91 ASP A C 1
ATOM 767 O O . ASP A 1 91 ? 9.438 -2.130 9.815 1.00 82.69 91 ASP A O 1
ATOM 771 N N . ARG A 1 92 ? 10.064 -0.580 8.318 1.00 83.69 92 ARG A N 1
ATOM 772 C CA . ARG A 1 92 ? 9.056 0.408 8.744 1.00 83.69 92 ARG A CA 1
ATOM 773 C C . ARG A 1 92 ? 7.634 -0.104 8.539 1.00 83.69 92 ARG A C 1
ATOM 775 O O . ARG A 1 92 ? 6.802 0.057 9.429 1.00 83.69 92 ARG A O 1
ATOM 782 N N . TYR A 1 93 ? 7.365 -0.750 7.404 1.00 85.94 93 TYR A N 1
ATOM 783 C CA . TYR A 1 93 ? 6.054 -1.338 7.127 1.00 85.94 93 TYR A CA 1
ATOM 784 C C . TYR A 1 93 ? 5.716 -2.470 8.108 1.00 85.94 93 TYR A C 1
ATOM 786 O O . TYR A 1 93 ? 4.650 -2.454 8.729 1.00 85.94 93 TYR A O 1
ATOM 794 N N . LYS A 1 94 ? 6.645 -3.420 8.309 1.00 86.31 94 LYS A N 1
ATOM 795 C CA . LYS A 1 94 ? 6.470 -4.524 9.268 1.00 86.31 94 LYS A CA 1
ATOM 796 C C . LYS A 1 94 ? 6.303 -4.016 10.696 1.00 86.31 94 LYS A C 1
ATOM 798 O O . LYS A 1 94 ? 5.435 -4.509 11.412 1.00 86.31 94 LYS A O 1
ATOM 803 N N . LEU A 1 95 ? 7.091 -3.022 11.101 1.00 88.62 95 LEU A N 1
ATOM 804 C CA . LEU A 1 95 ? 7.018 -2.431 12.432 1.00 88.62 95 LEU A CA 1
ATOM 805 C C . LEU A 1 95 ? 5.670 -1.741 12.664 1.00 88.62 95 LEU A C 1
ATOM 807 O O . LEU A 1 95 ? 5.054 -1.963 13.704 1.00 88.62 95 LEU A O 1
ATOM 811 N N . ALA A 1 96 ? 5.182 -0.955 11.698 1.00 89.31 96 ALA A N 1
ATOM 812 C CA . ALA A 1 96 ? 3.894 -0.272 11.810 1.00 89.31 96 ALA A CA 1
ATOM 813 C C . ALA A 1 96 ? 2.729 -1.268 11.947 1.00 89.31 96 ALA A C 1
ATOM 815 O O . ALA A 1 96 ? 1.905 -1.128 12.855 1.00 89.31 96 ALA A O 1
ATOM 816 N N . LEU A 1 97 ? 2.697 -2.312 11.108 1.00 88.88 97 LEU A N 1
ATOM 817 C CA . LEU A 1 97 ? 1.697 -3.380 11.214 1.00 88.88 97 LEU A CA 1
ATOM 818 C C . LEU A 1 97 ? 1.820 -4.164 12.526 1.00 88.88 97 LEU A C 1
ATOM 820 O O . LEU A 1 97 ? 0.812 -4.420 13.182 1.00 88.88 97 LEU A O 1
ATOM 824 N N . GLY A 1 98 ? 3.040 -4.515 12.940 1.00 88.38 98 GLY A N 1
ATOM 825 C CA . GLY A 1 98 ? 3.292 -5.254 14.179 1.00 88.38 98 GLY A CA 1
ATOM 826 C C . GLY A 1 98 ? 2.861 -4.479 15.425 1.00 88.38 98 GLY A C 1
ATOM 827 O O . GLY A 1 98 ? 2.249 -5.047 16.333 1.00 88.38 98 GLY A O 1
ATOM 828 N N . GLN A 1 99 ? 3.104 -3.165 15.443 1.00 88.38 99 GLN A N 1
ATOM 829 C CA . GLN A 1 99 ? 2.625 -2.274 16.497 1.00 88.38 99 GLN A CA 1
ATOM 830 C C . GLN A 1 99 ? 1.096 -2.276 16.549 1.00 88.38 99 GLN A C 1
ATOM 832 O O . GLN A 1 99 ? 0.532 -2.547 17.604 1.00 88.38 99 GLN A O 1
ATOM 837 N N . ILE A 1 100 ? 0.412 -2.056 15.423 1.00 88.19 100 ILE A N 1
ATOM 838 C CA . ILE A 1 100 ? -1.059 -2.018 15.379 1.00 88.19 100 ILE A CA 1
ATOM 839 C C . ILE A 1 100 ? -1.664 -3.373 15.779 1.00 88.19 100 ILE A C 1
ATOM 841 O O . ILE A 1 100 ? -2.606 -3.401 16.571 1.00 88.19 100 ILE A O 1
ATOM 845 N N . ASN A 1 101 ? -1.085 -4.491 15.334 1.00 88.00 101 ASN A N 1
ATOM 846 C CA . ASN A 1 101 ? -1.535 -5.832 15.710 1.00 88.00 101 ASN A CA 1
ATOM 847 C C . ASN A 1 101 ? -1.419 -6.083 17.222 1.00 88.00 101 ASN A C 1
ATOM 849 O O . ASN A 1 101 ? -2.371 -6.524 17.865 1.00 88.00 101 ASN A O 1
ATOM 853 N N . THR A 1 102 ? -0.283 -5.705 17.816 1.00 85.75 102 THR A N 1
ATOM 854 C CA . THR A 1 102 ? -0.076 -5.794 19.271 1.00 85.75 102 THR A CA 1
ATOM 855 C C . THR A 1 102 ? -1.110 -4.956 20.025 1.00 85.75 102 THR A C 1
ATOM 857 O O . THR A 1 102 ? -1.649 -5.388 21.040 1.00 85.75 102 THR A O 1
ATOM 860 N N . VAL A 1 103 ? -1.438 -3.763 19.523 1.00 83.00 103 VAL A N 1
ATOM 861 C CA . VAL A 1 103 ? -2.425 -2.880 20.159 1.00 83.00 103 VAL A CA 1
ATOM 862 C C . VAL A 1 103 ? -3.854 -3.392 20.019 1.00 83.00 103 VAL A C 1
ATOM 864 O O . VAL A 1 103 ? -4.617 -3.266 20.974 1.00 83.00 103 VAL A O 1
ATOM 867 N N . SER A 1 104 ? -4.209 -4.010 18.891 1.00 78.94 104 SER A N 1
ATOM 868 C CA . SER A 1 104 ? -5.513 -4.664 18.718 1.00 78.94 104 SER A CA 1
ATOM 869 C C . SER A 1 104 ? -5.729 -5.758 19.775 1.00 78.94 104 SER A C 1
ATOM 871 O O . SER A 1 104 ? -6.806 -5.854 20.367 1.00 78.94 104 SER A O 1
ATOM 873 N N . ALA A 1 105 ? -4.674 -6.514 20.097 1.00 72.12 105 ALA A N 1
ATOM 874 C CA . ALA A 1 105 ? -4.705 -7.569 21.109 1.00 72.12 105 ALA A CA 1
ATOM 875 C C . ALA A 1 105 ? -4.730 -7.049 22.565 1.00 72.12 105 ALA A C 1
ATOM 877 O O . ALA A 1 105 ? -5.225 -7.734 23.463 1.00 72.12 105 ALA A O 1
ATOM 878 N N . LEU A 1 106 ? -4.219 -5.840 22.834 1.00 68.69 106 LEU A N 1
ATOM 879 C CA . LEU A 1 106 ? -4.105 -5.293 24.190 1.00 68.69 106 LEU A CA 1
ATOM 880 C C . LEU A 1 106 ? -5.368 -4.528 24.628 1.00 68.69 106 LEU A C 1
ATOM 882 O O . LEU A 1 106 ? -5.783 -3.539 24.032 1.00 68.69 106 LEU A O 1
ATOM 886 N N . GLY A 1 107 ? -5.935 -4.901 25.779 1.00 63.66 107 GLY A N 1
ATOM 887 C CA . GLY A 1 107 ? -7.147 -4.277 26.340 1.00 63.66 107 GLY A CA 1
ATOM 888 C C . GLY A 1 107 ? -7.011 -2.827 26.845 1.00 63.66 107 GLY A C 1
ATOM 889 O O . GLY A 1 107 ? -7.988 -2.269 27.340 1.00 63.66 107 GLY A O 1
ATOM 890 N N . ARG A 1 108 ? -5.834 -2.189 26.742 1.00 65.81 108 ARG A N 1
ATOM 891 C CA . ARG A 1 108 ? -5.563 -0.820 27.242 1.00 65.81 108 ARG A CA 1
ATOM 892 C C . ARG A 1 108 ? -5.643 0.228 26.128 1.00 65.81 108 ARG A C 1
ATOM 894 O O . ARG A 1 108 ? -4.706 0.982 25.888 1.00 65.81 108 ARG A O 1
ATOM 901 N N . MET A 1 109 ? -6.776 0.270 25.440 1.00 70.00 109 MET A N 1
ATOM 902 C CA . MET A 1 109 ? -6.901 0.977 24.163 1.00 70.00 109 MET A CA 1
ATOM 903 C C . MET A 1 109 ? -6.621 2.480 24.252 1.00 70.00 109 MET A C 1
ATOM 905 O O . MET A 1 109 ? -5.814 2.972 23.478 1.00 70.00 109 MET A O 1
ATOM 909 N N . CYS A 1 110 ? -7.186 3.215 25.216 1.00 60.56 110 CYS A N 1
ATOM 910 C CA . CYS A 1 110 ? -7.064 4.682 25.240 1.00 60.56 110 CYS A CA 1
ATOM 911 C C . CYS A 1 110 ? -5.640 5.205 25.507 1.00 60.56 110 CYS A C 1
ATOM 913 O O . CYS A 1 110 ? -5.234 6.206 24.919 1.00 60.56 110 CYS A O 1
ATOM 915 N N . THR A 1 111 ? -4.869 4.560 26.387 1.00 65.94 111 THR A N 1
ATOM 916 C CA . THR A 1 111 ? -3.485 4.975 26.692 1.00 65.94 111 THR A CA 1
ATOM 917 C C . THR A 1 111 ? -2.513 4.546 25.605 1.00 65.94 111 THR A C 1
ATOM 919 O O . THR A 1 111 ? -1.578 5.277 25.282 1.00 65.94 111 THR A O 1
ATOM 922 N N . VAL A 1 112 ? -2.757 3.382 25.008 1.00 69.38 112 VAL A N 1
ATOM 923 C CA . VAL A 1 112 ? -1.912 2.827 23.954 1.00 69.38 112 VAL A CA 1
ATOM 924 C C . VAL A 1 112 ? -2.174 3.517 22.608 1.00 69.38 112 VAL A C 1
ATOM 926 O O . VAL A 1 112 ? -1.245 3.675 21.820 1.00 69.38 112 VAL A O 1
ATOM 929 N N . PHE A 1 113 ? -3.381 4.046 22.372 1.00 71.31 113 PHE A N 1
ATOM 930 C CA . PHE A 1 113 ? -3.720 4.700 21.104 1.00 71.31 113 PHE A CA 1
ATOM 931 C C . PHE A 1 113 ? -2.882 5.951 20.809 1.00 71.31 113 PHE A C 1
ATOM 933 O O . PHE A 1 113 ? -2.523 6.212 19.663 1.00 71.31 113 PHE A O 1
ATOM 940 N N . LYS A 1 114 ? -2.483 6.701 21.846 1.00 69.00 114 LYS A N 1
ATOM 941 C CA . LYS A 1 114 ? -1.582 7.855 21.673 1.00 69.00 114 LYS A CA 1
ATOM 942 C C . LYS A 1 114 ? -0.234 7.460 21.056 1.00 69.00 114 LYS A C 1
ATOM 944 O O . LYS A 1 114 ? 0.402 8.292 20.423 1.00 69.00 114 LYS A O 1
ATOM 949 N N . ARG A 1 115 ? 0.189 6.200 21.215 1.00 77.38 115 ARG A N 1
ATOM 950 C CA . ARG A 1 115 ? 1.455 5.683 20.678 1.00 77.38 115 ARG A CA 1
ATOM 951 C C . ARG A 1 115 ? 1.346 5.159 19.244 1.00 77.38 115 ARG A C 1
ATOM 953 O O . ARG A 1 115 ? 2.374 5.079 18.587 1.00 77.38 115 ARG A O 1
ATOM 960 N N . ILE A 1 116 ? 0.145 4.837 18.746 1.00 83.12 116 ILE A N 1
ATOM 961 C CA . ILE A 1 116 ? -0.032 4.270 17.391 1.00 83.12 116 ILE A CA 1
ATOM 962 C C . ILE A 1 116 ? -0.305 5.311 16.304 1.00 83.12 116 ILE A C 1
ATOM 964 O O . ILE A 1 116 ? -0.350 4.963 15.128 1.00 83.12 116 ILE A O 1
ATOM 968 N N . GLY A 1 117 ? -0.485 6.584 16.672 1.00 85.75 117 GLY A N 1
ATOM 969 C CA . GLY A 1 117 ? -0.681 7.677 15.714 1.00 85.75 117 GLY A CA 1
ATOM 970 C C . GLY A 1 117 ? 0.373 7.709 14.594 1.00 85.75 117 GLY A C 1
ATOM 971 O O . GLY A 1 117 ? -0.017 7.756 13.427 1.00 85.75 117 GLY A O 1
ATOM 972 N N . PRO A 1 118 ? 1.682 7.607 14.904 1.00 89.56 118 PRO A N 1
ATOM 973 C CA . PRO A 1 118 ? 2.731 7.532 13.886 1.00 89.56 118 PRO A CA 1
ATOM 974 C C . PRO A 1 118 ? 2.603 6.308 12.970 1.00 89.56 118 PRO A C 1
ATOM 976 O O . PRO A 1 118 ? 2.804 6.421 11.763 1.00 89.56 118 PRO A O 1
ATOM 979 N N . SER A 1 119 ? 2.230 5.148 13.518 1.00 91.50 119 SER A N 1
ATOM 980 C CA . SER A 1 119 ? 2.054 3.905 12.757 1.00 91.50 119 SER A CA 1
ATOM 981 C C . SER A 1 119 ? 0.872 4.010 11.787 1.00 91.50 119 SER A C 1
ATOM 983 O O . SER A 1 119 ? 1.003 3.621 10.630 1.00 91.50 119 SER A O 1
ATOM 985 N N . LEU A 1 120 ? -0.252 4.598 12.221 1.00 91.31 120 LEU A N 1
ATOM 986 C CA . LEU A 1 120 ? -1.416 4.865 11.363 1.00 91.31 120 LEU A CA 1
ATOM 987 C C . LEU A 1 120 ? -1.076 5.851 10.238 1.00 91.31 120 LEU A C 1
ATOM 989 O O . LEU A 1 120 ? -1.420 5.606 9.086 1.00 91.31 120 LEU A O 1
ATOM 993 N N . ALA A 1 121 ? -0.352 6.93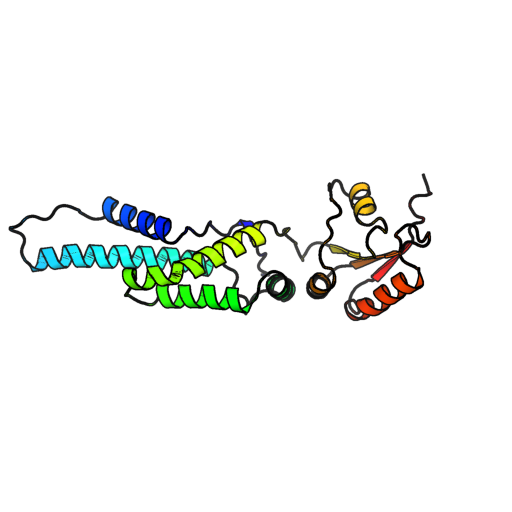0 10.551 1.00 91.12 121 ALA A N 1
ATOM 994 C CA . ALA A 1 121 ? 0.094 7.894 9.546 1.00 91.12 121 ALA A CA 1
ATOM 995 C C . ALA A 1 121 ? 1.050 7.256 8.524 1.00 91.12 121 ALA A C 1
ATOM 997 O O . ALA A 1 121 ? 0.938 7.508 7.326 1.00 91.12 121 ALA A O 1
ATOM 998 N N . CYS A 1 122 ? 1.961 6.394 8.986 1.00 89.75 122 CYS A N 1
ATOM 999 C CA . CYS A 1 122 ? 2.856 5.638 8.117 1.00 89.75 122 CYS A CA 1
ATOM 1000 C C . CYS A 1 122 ? 2.073 4.712 7.175 1.00 89.75 122 CYS A C 1
ATOM 1002 O O . CYS A 1 122 ? 2.317 4.728 5.969 1.00 89.75 122 CYS A O 1
ATOM 1004 N N . LEU A 1 123 ? 1.096 3.958 7.690 1.00 89.94 123 LEU A N 1
ATOM 1005 C CA . LEU A 1 123 ? 0.246 3.106 6.856 1.00 89.94 123 LEU A CA 1
ATOM 1006 C C . LEU A 1 123 ? -0.572 3.907 5.838 1.00 89.94 123 LEU A C 1
ATOM 1008 O O . LEU A 1 123 ? -0.686 3.467 4.696 1.00 89.94 123 LEU A O 1
ATOM 1012 N N . GLU A 1 124 ? -1.085 5.086 6.197 1.00 92.19 124 GLU A N 1
ATOM 1013 C CA . GLU A 1 124 ? -1.809 5.942 5.250 1.00 92.19 124 GLU A CA 1
ATOM 1014 C C . GLU A 1 124 ? -0.904 6.438 4.114 1.00 92.19 124 GLU A C 1
ATOM 1016 O O . GLU A 1 124 ? -1.288 6.369 2.947 1.00 92.19 124 GLU A O 1
ATOM 1021 N N . GLN A 1 125 ? 0.325 6.870 4.417 1.00 88.38 125 GLN A N 1
ATOM 1022 C CA . GLN A 1 125 ? 1.298 7.260 3.387 1.00 88.38 125 GLN A CA 1
ATOM 1023 C C . GLN A 1 125 ? 1.605 6.097 2.436 1.00 88.38 125 GLN A C 1
ATOM 1025 O O . GLN A 1 125 ? 1.608 6.253 1.212 1.00 88.38 125 GLN A O 1
ATOM 1030 N N . ILE A 1 126 ? 1.819 4.906 2.999 1.00 87.00 126 ILE A N 1
ATOM 1031 C CA . ILE A 1 126 ? 2.094 3.697 2.224 1.00 87.00 126 ILE A CA 1
ATOM 1032 C C . ILE A 1 126 ? 0.898 3.356 1.333 1.00 87.00 126 ILE A C 1
ATOM 1034 O O . ILE A 1 126 ? 1.080 3.132 0.136 1.00 87.00 126 ILE A O 1
ATOM 1038 N N . ARG A 1 127 ? -0.324 3.405 1.873 1.00 89.38 127 ARG A N 1
ATOM 1039 C CA . ARG A 1 127 ? -1.565 3.188 1.122 1.00 89.38 127 ARG A CA 1
ATOM 1040 C C . ARG A 1 127 ? -1.700 4.156 -0.052 1.00 89.38 127 ARG A C 1
ATOM 1042 O O . ARG A 1 127 ? -1.985 3.717 -1.163 1.00 89.38 127 ARG A O 1
ATOM 1049 N N . GLN A 1 128 ? -1.470 5.453 0.163 1.00 86.75 128 GLN A N 1
ATOM 1050 C CA . GLN A 1 128 ? -1.551 6.468 -0.894 1.00 86.75 128 GLN A CA 1
ATOM 1051 C C . GLN A 1 128 ? -0.568 6.192 -2.034 1.00 86.75 128 GLN A C 1
ATOM 1053 O O . GLN A 1 128 ? -0.924 6.336 -3.203 1.00 86.75 128 GLN A O 1
ATOM 1058 N N . HIS A 1 129 ? 0.654 5.767 -1.713 1.00 81.56 129 HIS A N 1
ATOM 1059 C CA . HIS A 1 129 ? 1.643 5.396 -2.722 1.00 81.56 129 HIS A CA 1
ATOM 1060 C C . HIS A 1 129 ? 1.260 4.087 -3.433 1.00 81.56 129 HIS A C 1
ATOM 1062 O O . HIS A 1 129 ? 1.349 4.014 -4.656 1.00 81.56 129 HIS A O 1
ATOM 1068 N N . MET A 1 130 ? 0.785 3.073 -2.697 1.00 78.88 130 MET A N 1
ATOM 1069 C CA . MET A 1 130 ? 0.379 1.784 -3.271 1.00 78.88 130 MET A CA 1
ATOM 1070 C C . MET A 1 130 ? -0.829 1.940 -4.205 1.00 78.88 130 MET A C 1
ATOM 1072 O O . MET A 1 130 ? -0.901 1.277 -5.236 1.00 78.88 130 MET A O 1
ATOM 1076 N N . ALA A 1 131 ? -1.749 2.857 -3.894 1.00 81.56 131 ALA A N 1
ATOM 1077 C CA . ALA A 1 131 ? -2.911 3.160 -4.729 1.00 81.56 131 ALA A CA 1
ATOM 1078 C C . ALA A 1 131 ? -2.539 3.761 -6.100 1.00 81.56 131 ALA A C 1
ATOM 1080 O O . ALA A 1 131 ? -3.322 3.654 -7.047 1.00 81.56 131 ALA A O 1
ATOM 1081 N N . ARG A 1 132 ? -1.348 4.370 -6.219 1.00 76.25 132 ARG A N 1
ATOM 1082 C CA . ARG A 1 132 ? -0.806 4.895 -7.485 1.00 76.25 132 ARG A CA 1
ATOM 1083 C C . ARG A 1 132 ? -0.146 3.816 -8.343 1.00 76.25 132 ARG A C 1
ATOM 1085 O O . ARG A 1 132 ? 0.133 4.076 -9.510 1.00 76.25 132 ARG A O 1
ATOM 1092 N N . LEU A 1 133 ? 0.121 2.628 -7.795 1.00 73.06 133 LEU A N 1
ATOM 1093 C CA . LEU A 1 133 ? 0.754 1.560 -8.560 1.00 73.06 133 LEU A CA 1
ATOM 1094 C C . LEU A 1 133 ? -0.197 1.052 -9.655 1.00 73.06 133 LEU A C 1
ATOM 1096 O O . LEU A 1 133 ? -1.391 0.849 -9.397 1.00 73.06 133 LEU A O 1
ATOM 1100 N N . PRO A 1 134 ? 0.310 0.826 -10.880 1.00 70.75 134 PRO A N 1
ATOM 1101 C CA . PRO A 1 134 ? -0.488 0.218 -11.930 1.00 70.75 134 PRO A CA 1
ATOM 1102 C C . PRO A 1 134 ? -0.884 -1.203 -11.520 1.00 70.75 134 PRO A C 1
ATOM 1104 O O . PRO A 1 134 ? -0.100 -1.948 -10.925 1.00 70.75 134 PRO A O 1
ATOM 1107 N N . SER A 1 135 ? -2.111 -1.598 -11.850 1.00 68.38 135 SER A N 1
ATOM 1108 C CA . SER A 1 135 ? -2.539 -2.986 -11.706 1.00 68.38 135 SER A CA 1
ATOM 1109 C C . SER A 1 135 ? -1.879 -3.815 -12.802 1.00 68.38 135 SER A C 1
ATOM 1111 O O . SER A 1 135 ? -2.219 -3.668 -13.974 1.00 68.38 135 SER A O 1
ATOM 1113 N N . ILE A 1 136 ? -0.938 -4.672 -12.421 1.00 70.62 136 ILE A N 1
ATOM 1114 C CA . ILE A 1 136 ? -0.269 -5.595 -13.339 1.00 70.62 136 ILE A CA 1
ATOM 1115 C C . ILE A 1 136 ? -0.954 -6.954 -13.210 1.00 70.62 136 ILE A C 1
ATOM 1117 O O . ILE A 1 136 ? -0.910 -7.571 -12.145 1.00 70.62 136 ILE A O 1
ATOM 1121 N N . ASP A 1 137 ? -1.602 -7.404 -14.283 1.00 67.62 137 ASP A N 1
ATOM 1122 C CA . ASP A 1 137 ? -2.024 -8.797 -14.412 1.00 67.62 137 ASP A CA 1
ATOM 1123 C C . ASP A 1 137 ? -0.831 -9.625 -14.906 1.00 67.62 137 ASP A C 1
ATOM 1125 O O . ASP A 1 137 ? -0.095 -9.203 -15.793 1.00 67.62 137 ASP A O 1
ATOM 1129 N N . ARG A 1 138 ? -0.600 -10.777 -14.278 1.00 62.84 138 ARG A N 1
ATOM 1130 C CA . ARG A 1 138 ? 0.518 -11.677 -14.596 1.00 62.84 138 ARG A CA 1
ATOM 1131 C C . ARG A 1 138 ? 0.102 -12.840 -15.492 1.00 62.84 138 ARG A C 1
ATOM 1133 O O . ARG A 1 138 ? 0.974 -13.535 -15.999 1.00 62.84 138 ARG A O 1
ATOM 1140 N N . ASN A 1 139 ? -1.200 -13.056 -15.678 1.00 67.56 139 ASN A N 1
ATOM 1141 C CA . ASN A 1 139 ? -1.717 -14.083 -16.584 1.00 67.56 139 ASN A CA 1
ATOM 1142 C C . ASN A 1 139 ? -1.819 -13.568 -18.024 1.00 67.56 139 ASN A C 1
ATOM 1144 O O . ASN A 1 139 ? -1.959 -14.349 -18.965 1.00 67.56 139 ASN A O 1
ATOM 1148 N N . THR A 1 140 ? -1.750 -12.251 -18.204 1.00 71.19 140 THR A N 1
ATOM 1149 C CA . THR A 1 140 ? -1.732 -11.621 -19.516 1.00 71.19 140 THR A CA 1
ATOM 1150 C C . THR A 1 140 ? -0.323 -11.640 -20.097 1.00 71.19 140 THR A C 1
ATOM 1152 O O . THR A 1 140 ? 0.687 -11.525 -19.395 1.00 71.19 140 THR A O 1
ATOM 1155 N N . ARG A 1 141 ? -0.245 -11.776 -21.425 1.00 73.38 141 ARG A N 1
ATOM 1156 C CA . ARG A 1 141 ? 1.022 -11.684 -22.155 1.00 73.38 141 ARG A CA 1
ATOM 1157 C C . ARG A 1 141 ? 1.629 -10.304 -21.911 1.00 73.38 141 ARG A C 1
ATOM 1159 O O . ARG A 1 141 ? 1.081 -9.300 -22.356 1.00 73.38 141 ARG A O 1
ATOM 1166 N N . THR A 1 142 ? 2.747 -10.271 -21.194 1.00 74.75 142 THR A N 1
ATOM 1167 C CA . THR A 1 142 ? 3.430 -9.033 -20.811 1.00 74.75 142 THR A CA 1
ATOM 1168 C C . THR A 1 142 ? 4.681 -8.845 -21.666 1.00 74.75 142 THR A C 1
ATOM 1170 O O . THR A 1 142 ? 5.468 -9.778 -21.828 1.00 74.75 142 THR A O 1
ATOM 1173 N N . ILE A 1 143 ? 4.880 -7.635 -22.194 1.00 78.88 143 ILE A N 1
ATOM 1174 C CA . ILE A 1 143 ? 6.124 -7.219 -22.853 1.00 78.88 143 ILE A CA 1
ATOM 1175 C C . ILE A 1 143 ? 6.768 -6.138 -21.988 1.00 78.88 143 ILE A C 1
ATOM 1177 O O . ILE A 1 143 ? 6.124 -5.151 -21.636 1.00 78.88 143 ILE A O 1
ATOM 1181 N N . LEU A 1 144 ? 8.035 -6.333 -21.633 1.00 77.25 144 LEU A N 1
ATOM 1182 C CA . LEU A 1 144 ? 8.833 -5.377 -20.885 1.00 77.25 144 LEU A CA 1
ATOM 1183 C C . LEU A 1 144 ? 9.728 -4.592 -21.843 1.00 77.25 144 LEU A C 1
ATOM 1185 O O . LEU A 1 144 ? 10.527 -5.193 -22.549 1.00 77.25 144 LEU A O 1
ATOM 1189 N N . ILE A 1 145 ? 9.635 -3.264 -21.830 1.00 79.56 145 ILE A N 1
ATOM 1190 C CA . ILE A 1 145 ? 10.450 -2.395 -22.686 1.00 79.56 145 ILE A CA 1
ATOM 1191 C C . ILE A 1 145 ? 11.583 -1.775 -21.860 1.00 79.56 145 ILE A C 1
ATOM 1193 O O . ILE A 1 145 ? 11.338 -1.027 -20.912 1.00 79.56 145 ILE A O 1
ATOM 1197 N N . CYS A 1 146 ? 12.830 -2.083 -22.212 1.00 80.88 146 CYS A N 1
ATOM 1198 C CA . CYS A 1 146 ? 14.042 -1.647 -21.513 1.00 80.88 146 CYS A CA 1
ATOM 1199 C C . CYS A 1 146 ? 14.995 -0.897 -22.453 1.00 80.88 146 CYS A C 1
ATOM 1201 O O . CYS A 1 146 ? 14.895 -1.024 -23.665 1.00 80.88 146 CYS A O 1
ATOM 1203 N N . GLY A 1 147 ? 15.912 -0.101 -21.900 1.00 83.19 147 GLY A N 1
ATOM 1204 C CA . GLY A 1 147 ? 16.907 0.669 -22.661 1.00 83.19 147 GLY A CA 1
ATOM 1205 C C . GLY A 1 147 ? 17.252 1.996 -21.980 1.00 83.19 147 GLY A C 1
ATOM 1206 O O . GLY A 1 147 ? 16.531 2.435 -21.074 1.00 83.19 147 GLY A O 1
ATOM 1207 N N . TYR A 1 148 ? 18.328 2.648 -22.424 1.00 84.25 148 TYR A N 1
ATOM 1208 C CA . TYR A 1 148 ? 18.816 3.921 -21.867 1.00 84.25 148 TYR A CA 1
ATOM 1209 C C . TYR A 1 148 ? 17.752 5.033 -21.887 1.00 84.25 148 TYR A C 1
ATOM 1211 O O . TYR A 1 148 ? 16.808 4.953 -22.675 1.00 84.25 148 TYR A O 1
ATOM 1219 N N . PRO A 1 149 ? 17.824 6.069 -21.031 1.00 82.75 149 PRO A N 1
ATOM 1220 C CA . PRO A 1 149 ? 16.981 7.259 -21.174 1.00 82.75 149 PRO A CA 1
ATOM 1221 C C . PRO A 1 149 ? 16.999 7.801 -22.615 1.00 82.75 149 PRO A C 1
ATOM 1223 O O . PRO A 1 149 ? 17.986 7.645 -23.322 1.00 82.75 149 PRO A O 1
ATOM 1226 N N . ASN A 1 150 ? 15.891 8.394 -23.064 1.00 81.50 150 ASN A N 1
ATOM 1227 C CA . ASN A 1 150 ? 15.756 9.046 -24.378 1.00 81.50 150 ASN A CA 1
ATOM 1228 C C . ASN A 1 150 ? 15.899 8.174 -25.646 1.00 81.50 150 ASN A C 1
ATOM 1230 O O . ASN A 1 150 ? 15.657 8.687 -26.728 1.00 81.50 150 ASN A O 1
ATOM 1234 N N . VAL A 1 151 ? 16.138 6.857 -25.557 1.00 83.00 151 VAL A N 1
ATOM 1235 C CA . VAL A 1 151 ? 16.185 5.937 -26.732 1.00 83.00 151 VAL A CA 1
ATOM 1236 C C . VAL A 1 151 ? 14.826 5.691 -27.431 1.00 83.00 151 VAL A C 1
ATOM 1238 O O . VAL A 1 151 ? 14.642 4.700 -28.128 1.00 83.00 151 VAL A O 1
ATOM 1241 N N . GLY A 1 152 ? 13.807 6.519 -27.174 1.00 79.12 152 GLY A N 1
ATOM 1242 C CA . GLY A 1 152 ? 12.500 6.418 -27.845 1.00 79.12 152 GLY A CA 1
ATOM 1243 C C . GLY A 1 152 ? 11.492 5.411 -27.267 1.00 79.12 152 GLY A C 1
ATOM 1244 O O . GLY A 1 152 ? 10.453 5.181 -27.880 1.00 79.12 152 GLY A O 1
ATOM 1245 N N . LYS A 1 153 ? 11.727 4.840 -26.073 1.00 81.31 153 LYS A N 1
ATOM 1246 C CA . LYS A 1 153 ? 10.813 3.854 -25.440 1.00 81.31 153 LYS A CA 1
ATOM 1247 C C . LYS A 1 153 ? 9.379 4.371 -25.263 1.00 81.31 153 LYS A C 1
ATOM 1249 O O . LYS A 1 153 ? 8.439 3.708 -25.685 1.00 81.31 153 LYS A O 1
ATOM 1254 N N . SER A 1 154 ? 9.206 5.547 -24.651 1.00 77.38 154 SER A N 1
ATOM 1255 C CA . SER A 1 154 ? 7.874 6.139 -24.446 1.00 77.38 154 SER A CA 1
ATOM 1256 C C . SER A 1 154 ? 7.216 6.497 -25.780 1.00 77.38 154 SER A C 1
ATOM 1258 O O . SER A 1 154 ? 6.041 6.216 -25.975 1.00 77.38 154 SER A O 1
ATOM 1260 N N . SER A 1 155 ? 7.987 7.012 -26.745 1.00 78.75 155 SER A N 1
ATOM 1261 C CA . SER A 1 155 ? 7.500 7.307 -28.098 1.00 78.75 155 SER A CA 1
ATOM 1262 C C . SER A 1 155 ? 7.008 6.057 -28.830 1.00 78.75 155 SER A C 1
ATOM 1264 O O . SER A 1 155 ? 6.000 6.116 -29.527 1.00 78.75 155 SER A O 1
ATOM 1266 N N . PHE A 1 156 ? 7.685 4.919 -28.660 1.00 81.88 156 PHE A N 1
ATOM 1267 C CA . PHE A 1 156 ? 7.227 3.637 -29.189 1.00 81.88 156 PHE A CA 1
ATOM 1268 C C . PHE A 1 156 ? 5.917 3.196 -28.525 1.00 81.88 156 PHE A C 1
ATOM 1270 O O . PHE A 1 156 ? 4.974 2.840 -29.227 1.00 81.88 156 PHE A O 1
ATOM 1277 N N . ILE A 1 157 ? 5.810 3.298 -27.194 1.00 78.75 157 ILE A N 1
ATOM 1278 C CA . ILE A 1 157 ? 4.571 2.975 -26.469 1.00 78.75 157 ILE A CA 1
ATOM 1279 C C . ILE A 1 157 ? 3.405 3.842 -26.950 1.00 78.75 157 ILE A C 1
ATOM 1281 O O . ILE A 1 157 ? 2.348 3.295 -27.249 1.00 78.75 157 ILE A O 1
ATOM 1285 N N . ASN A 1 158 ? 3.592 5.152 -27.096 1.00 76.25 158 ASN A N 1
ATOM 1286 C CA . ASN A 1 158 ? 2.527 6.065 -27.523 1.00 76.25 158 ASN A CA 1
ATOM 1287 C C . ASN A 1 158 ? 2.094 5.836 -28.988 1.00 76.25 158 ASN A C 1
ATOM 1289 O O . ASN A 1 158 ? 0.995 6.221 -29.372 1.00 76.25 158 ASN A O 1
ATOM 1293 N N . LYS A 1 159 ? 2.946 5.217 -29.822 1.00 80.88 159 LYS A N 1
ATOM 1294 C CA . LYS A 1 159 ? 2.606 4.853 -31.210 1.00 80.88 159 LYS A CA 1
ATOM 1295 C C . LYS A 1 159 ? 1.870 3.520 -31.307 1.00 80.88 159 LYS A C 1
ATOM 1297 O O . LYS A 1 159 ? 0.930 3.399 -32.085 1.00 80.88 159 LYS A O 1
ATOM 1302 N N . ILE A 1 160 ? 2.296 2.516 -30.539 1.00 80.88 160 ILE A N 1
ATOM 1303 C CA . ILE A 1 160 ? 1.707 1.166 -30.592 1.00 80.88 160 ILE A CA 1
ATOM 1304 C C . ILE A 1 160 ? 0.498 1.012 -29.659 1.00 80.88 160 ILE A C 1
ATOM 1306 O O . ILE A 1 160 ? -0.311 0.102 -29.827 1.00 80.88 160 ILE A O 1
ATOM 1310 N N . THR A 1 161 ? 0.386 1.869 -28.644 1.00 73.19 161 THR A N 1
ATOM 1311 C CA . THR A 1 161 ? -0.704 1.866 -27.669 1.00 73.19 161 THR A CA 1
ATOM 1312 C C . THR A 1 161 ? -1.353 3.240 -27.615 1.00 73.19 161 THR A C 1
ATOM 1314 O O . THR A 1 161 ? -0.701 4.254 -27.822 1.00 73.19 161 THR A O 1
ATOM 1317 N N . ARG A 1 162 ? -2.635 3.293 -27.246 1.00 66.50 162 ARG A N 1
ATOM 1318 C CA . ARG A 1 162 ? -3.329 4.556 -26.936 1.00 66.50 162 ARG A CA 1
ATOM 1319 C C . ARG A 1 162 ? -2.934 5.132 -25.564 1.00 66.50 162 ARG A C 1
ATOM 1321 O O . ARG A 1 162 ? -3.695 5.913 -25.000 1.00 66.50 162 ARG A O 1
ATOM 1328 N N . ALA A 1 163 ? -1.834 4.667 -24.968 1.00 56.06 163 ALA A N 1
ATOM 1329 C CA . ALA A 1 163 ? -1.401 5.123 -23.657 1.00 56.06 163 ALA A CA 1
ATOM 1330 C C . ALA A 1 163 ? -0.669 6.460 -23.804 1.00 56.06 163 ALA A C 1
ATOM 1332 O O . ALA A 1 163 ? 0.244 6.573 -24.614 1.00 56.06 163 ALA A O 1
ATOM 1333 N N . ASP A 1 164 ? -1.070 7.449 -23.011 1.00 54.38 164 ASP A N 1
ATOM 1334 C CA . ASP A 1 164 ? -0.341 8.704 -22.857 1.00 54.38 164 ASP A CA 1
ATOM 1335 C C . ASP A 1 164 ? 0.702 8.511 -21.749 1.00 54.38 164 ASP A C 1
ATOM 1337 O O . ASP A 1 164 ? 0.371 8.505 -20.558 1.00 54.38 164 ASP A O 1
ATOM 1341 N N . VAL A 1 165 ? 1.940 8.184 -22.135 1.00 56.94 165 VAL A N 1
ATOM 1342 C CA . VAL A 1 165 ? 3.024 7.890 -21.188 1.00 56.94 165 VAL A CA 1
ATOM 1343 C C . VAL A 1 165 ? 4.057 9.011 -21.186 1.00 56.94 165 VAL A C 1
ATOM 1345 O O . VAL A 1 165 ? 4.910 9.089 -22.074 1.00 56.94 165 VAL A O 1
ATOM 1348 N N . ASP A 1 166 ? 4.048 9.817 -20.125 1.00 48.16 166 ASP A N 1
ATOM 1349 C CA . ASP A 1 166 ? 5.103 10.794 -19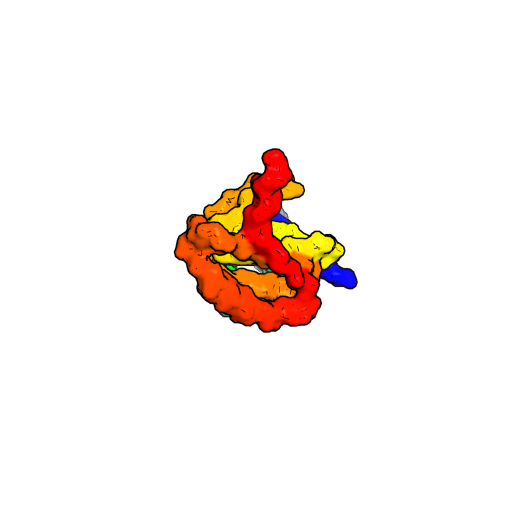.852 1.00 48.16 166 ASP A CA 1
ATOM 1350 C C . ASP A 1 166 ? 6.422 10.113 -19.453 1.00 48.16 166 ASP A C 1
ATOM 1352 O O . ASP A 1 166 ? 6.474 9.199 -18.619 1.00 48.16 166 ASP A O 1
ATOM 1356 N N . ALA A 1 167 ? 7.533 10.587 -20.021 1.00 47.25 167 ALA A N 1
ATOM 1357 C CA . ALA A 1 167 ? 8.874 10.135 -19.665 1.00 47.25 167 ALA A CA 1
ATOM 1358 C C . ALA A 1 167 ? 9.306 10.750 -18.322 1.00 47.25 167 ALA A C 1
ATOM 1360 O O . ALA A 1 167 ? 9.825 11.861 -18.272 1.00 47.25 167 ALA A O 1
ATOM 1361 N N . GLN A 1 168 ? 9.106 10.026 -17.219 1.00 40.56 168 GLN A N 1
ATOM 1362 C CA . GLN A 1 168 ? 9.533 10.489 -15.894 1.00 40.56 168 GLN A CA 1
ATOM 1363 C C . GLN A 1 168 ? 10.905 9.905 -15.494 1.00 40.56 168 GLN A C 1
ATOM 1365 O O . GLN A 1 168 ? 11.113 8.689 -15.607 1.00 40.56 168 GLN A O 1
ATOM 1370 N N . PRO A 1 169 ? 11.843 10.728 -14.984 1.00 36.69 169 PRO A N 1
ATOM 1371 C CA . PRO A 1 169 ? 13.144 10.270 -14.511 1.00 36.69 169 PRO A CA 1
ATOM 1372 C C . PRO A 1 169 ? 12.983 9.568 -13.156 1.00 36.69 169 PRO A C 1
ATOM 1374 O O . PRO A 1 169 ? 12.909 10.202 -12.109 1.00 36.69 169 PRO A O 1
ATOM 1377 N N . TYR A 1 170 ? 12.922 8.238 -13.160 1.00 43.81 170 TYR A N 1
ATOM 1378 C CA . TYR A 1 170 ? 12.925 7.440 -11.933 1.00 43.81 170 TYR A CA 1
ATOM 1379 C C . TYR A 1 170 ? 14.178 6.578 -11.839 1.00 43.81 170 TYR A C 1
ATOM 1381 O O . TYR A 1 170 ? 14.596 5.982 -12.828 1.00 43.81 170 TYR A O 1
ATOM 1389 N N . ALA A 1 171 ? 14.728 6.463 -10.628 1.00 38.78 171 ALA A N 1
ATOM 1390 C CA . ALA A 1 171 ? 15.901 5.648 -10.329 1.00 38.78 171 ALA A CA 1
ATOM 1391 C C . ALA A 1 171 ? 15.744 4.197 -10.838 1.00 38.78 171 ALA A C 1
ATOM 1393 O O . ALA A 1 171 ? 14.741 3.528 -10.569 1.00 38.78 171 ALA A O 1
ATOM 1394 N N . PHE A 1 172 ? 16.738 3.745 -11.612 1.00 48.06 172 PHE A N 1
ATOM 1395 C CA . PHE A 1 172 ? 16.630 2.593 -12.515 1.00 48.06 172 PHE A CA 1
ATOM 1396 C C . PHE A 1 172 ? 16.965 1.243 -11.875 1.00 48.06 172 PHE A C 1
ATOM 1398 O O . PHE A 1 172 ? 16.353 0.244 -12.234 1.00 48.06 172 PHE A O 1
ATOM 1405 N N . THR A 1 173 ? 17.905 1.177 -10.933 1.00 43.78 173 THR A N 1
ATOM 1406 C CA . THR A 1 173 ? 18.507 -0.098 -10.500 1.00 43.78 173 THR A CA 1
ATOM 1407 C C . THR A 1 173 ? 17.539 -0.999 -9.738 1.00 43.78 173 THR A C 1
ATOM 1409 O O . THR A 1 173 ? 17.520 -2.209 -9.944 1.00 43.78 173 THR A O 1
ATOM 1412 N N . THR A 1 174 ? 16.667 -0.425 -8.916 1.00 44.22 174 THR A N 1
ATOM 1413 C CA . THR A 1 174 ? 15.815 -1.198 -8.008 1.00 44.22 174 THR A CA 1
ATOM 1414 C C . THR A 1 174 ? 14.506 -1.683 -8.654 1.00 44.22 174 THR A C 1
ATOM 1416 O O . THR A 1 174 ? 13.950 -2.699 -8.246 1.00 44.22 174 THR A O 1
ATOM 1419 N N . LYS A 1 175 ? 14.028 -1.030 -9.724 1.00 56.22 175 LYS A N 1
ATOM 1420 C CA . LYS A 1 175 ? 12.866 -1.512 -10.501 1.00 56.22 175 LYS A CA 1
ATOM 1421 C C . LYS A 1 175 ? 13.182 -2.801 -11.271 1.00 56.22 175 LYS A C 1
ATOM 1423 O O . LYS A 1 175 ? 12.278 -3.592 -11.529 1.00 56.22 175 LYS A O 1
ATOM 1428 N N . ILE A 1 176 ? 14.451 -3.026 -11.626 1.00 55.62 176 ILE A N 1
ATOM 1429 C CA . ILE A 1 176 ? 14.883 -4.144 -12.479 1.00 55.62 176 ILE A CA 1
ATOM 1430 C C . ILE A 1 176 ? 14.744 -5.492 -11.757 1.00 55.62 176 ILE A C 1
ATOM 1432 O O . ILE A 1 176 ? 14.274 -6.448 -12.371 1.00 55.62 176 ILE A O 1
ATOM 1436 N N . THR A 1 177 ? 15.037 -5.557 -10.453 1.00 57.94 177 THR A N 1
ATOM 1437 C CA . THR A 1 177 ? 14.871 -6.784 -9.650 1.00 57.94 177 THR A CA 1
ATOM 1438 C C . THR A 1 177 ? 13.417 -7.240 -9.611 1.00 57.94 177 THR A C 1
ATOM 1440 O O . THR A 1 177 ? 13.128 -8.397 -9.900 1.00 57.94 177 THR A O 1
ATOM 1443 N N . ALA A 1 178 ? 12.479 -6.315 -9.376 1.00 59.12 178 ALA A N 1
ATOM 1444 C CA . ALA A 1 178 ? 11.058 -6.640 -9.442 1.00 59.12 178 ALA A CA 1
ATOM 1445 C C . ALA A 1 178 ? 10.703 -7.162 -10.847 1.00 59.12 178 ALA A C 1
ATOM 1447 O O . ALA A 1 178 ? 10.146 -8.247 -10.994 1.00 59.12 178 ALA A O 1
ATOM 1448 N N . MET A 1 179 ? 11.116 -6.464 -11.907 1.00 63.84 179 MET A N 1
ATOM 1449 C CA . MET A 1 179 ? 10.825 -6.866 -13.290 1.00 63.84 179 MET A CA 1
ATOM 1450 C C . MET A 1 179 ? 11.383 -8.251 -13.672 1.00 63.84 179 MET A C 1
ATOM 1452 O O . MET A 1 179 ? 10.813 -8.900 -14.55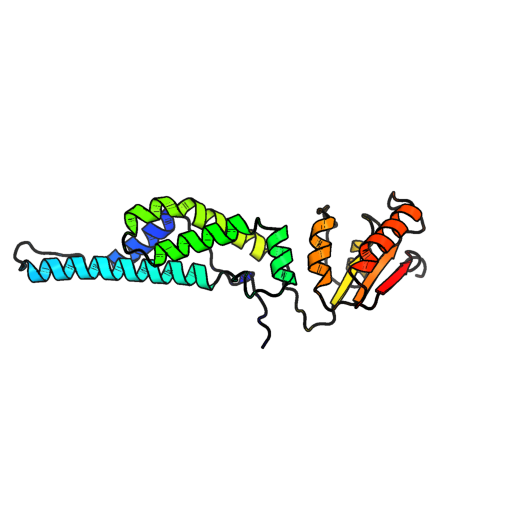2 1.00 63.84 179 MET A O 1
ATOM 1456 N N . ALA A 1 180 ? 12.416 -8.765 -12.992 1.00 61.66 180 ALA A N 1
ATOM 1457 C CA . ALA A 1 180 ? 12.922 -10.128 -13.180 1.00 61.66 180 ALA A CA 1
ATOM 1458 C C . ALA A 1 180 ? 11.874 -11.209 -12.840 1.00 61.66 180 ALA A C 1
ATOM 1460 O O . ALA A 1 180 ? 11.818 -12.233 -13.518 1.00 61.66 180 ALA A O 1
ATOM 1461 N N . HIS A 1 181 ? 10.945 -10.948 -11.919 1.00 66.50 181 HIS A N 1
ATOM 1462 C CA . HIS A 1 181 ? 9.923 -11.917 -11.498 1.00 66.50 181 HIS A CA 1
ATOM 1463 C C . HIS A 1 181 ? 8.663 -11.976 -12.381 1.00 66.50 181 HIS A C 1
ATOM 1465 O O . HIS A 1 181 ? 7.794 -12.817 -12.144 1.00 66.50 181 HIS A O 1
ATOM 1471 N N . LEU A 1 182 ? 8.532 -11.106 -13.390 1.00 68.50 182 LEU A N 1
ATOM 1472 C CA . LEU A 1 182 ? 7.407 -11.130 -14.335 1.00 68.50 182 LEU A CA 1
ATOM 1473 C C . LEU A 1 182 ? 7.662 -12.119 -15.481 1.00 68.50 182 LEU A C 1
ATOM 1475 O O . LEU A 1 182 ? 8.698 -12.035 -16.136 1.00 68.50 182 LEU A O 1
ATOM 1479 N N . GLY A 1 183 ? 6.716 -13.011 -15.780 1.00 70.12 183 GLY A N 1
ATOM 1480 C CA . GLY A 1 183 ? 6.753 -13.859 -16.979 1.00 70.12 183 GLY A CA 1
ATOM 1481 C C . GLY A 1 183 ? 6.490 -13.039 -18.245 1.00 70.12 183 GLY A C 1
ATOM 1482 O O . GLY A 1 183 ? 5.384 -13.057 -18.772 1.00 70.12 183 GLY A O 1
ATOM 1483 N N . ALA A 1 184 ? 7.483 -12.269 -18.687 1.00 74.00 184 ALA A N 1
ATOM 1484 C CA . ALA A 1 184 ? 7.360 -11.298 -19.769 1.00 74.00 184 ALA A CA 1
ATOM 1485 C C . ALA A 1 184 ? 8.403 -11.541 -20.864 1.00 74.00 184 ALA A C 1
ATOM 1487 O O . ALA A 1 184 ? 9.525 -11.954 -20.570 1.00 74.00 184 ALA A O 1
ATOM 1488 N N . ALA A 1 185 ? 8.052 -11.228 -22.110 1.00 78.12 185 ALA A N 1
ATOM 1489 C CA . ALA A 1 185 ? 9.047 -11.041 -23.161 1.00 78.12 185 ALA A CA 1
ATOM 1490 C C . ALA A 1 185 ? 9.750 -9.699 -22.943 1.00 78.12 185 ALA A C 1
ATOM 1492 O O . ALA A 1 185 ? 9.102 -8.717 -22.586 1.00 78.12 185 ALA A O 1
ATOM 1493 N N . VAL A 1 186 ? 11.064 -9.644 -23.129 1.00 79.81 186 VAL A N 1
ATOM 1494 C CA . VAL A 1 186 ? 11.852 -8.428 -22.907 1.00 79.81 186 VAL A CA 1
ATOM 1495 C C . VAL A 1 186 ? 12.274 -7.851 -24.252 1.00 79.81 186 VAL A C 1
ATOM 1497 O O . VAL A 1 186 ? 12.846 -8.544 -25.090 1.00 79.81 186 VAL A O 1
ATOM 1500 N N . LEU A 1 187 ? 11.991 -6.568 -24.439 1.00 82.19 187 LEU A N 1
ATOM 1501 C CA . LEU A 1 187 ? 12.289 -5.783 -25.623 1.00 82.19 187 LEU A CA 1
ATOM 1502 C C . LEU A 1 187 ? 13.309 -4.707 -25.253 1.00 82.19 187 LEU A C 1
ATOM 1504 O O . LEU A 1 187 ? 12.991 -3.782 -24.503 1.00 82.19 187 LEU A O 1
ATOM 1508 N N . PHE A 1 188 ? 14.542 -4.840 -25.734 1.00 83.81 188 PHE A N 1
ATOM 1509 C CA . PHE A 1 188 ? 15.608 -3.885 -25.431 1.00 83.81 188 PHE A CA 1
ATOM 1510 C C . PHE A 1 188 ? 15.786 -2.897 -26.586 1.00 83.81 188 PHE A C 1
ATOM 1512 O O . PHE A 1 188 ? 16.094 -3.305 -27.702 1.00 83.81 188 PHE A O 1
ATOM 1519 N N . PHE A 1 189 ? 15.591 -1.609 -26.309 1.00 82.81 189 PHE A N 1
ATOM 1520 C CA . PHE A 1 189 ? 15.780 -0.516 -27.256 1.00 82.81 189 PHE A CA 1
ATOM 1521 C C . PHE A 1 189 ? 17.220 -0.027 -27.219 1.00 82.81 189 PHE A C 1
ATOM 1523 O O . PHE A 1 189 ? 17.734 0.324 -26.150 1.00 82.81 189 PHE A O 1
ATOM 1530 N N . LEU A 1 190 ? 17.825 0.039 -28.400 1.00 83.75 190 LEU A N 1
ATOM 1531 C CA . LEU A 1 190 ? 19.156 0.580 -28.613 1.00 83.75 190 LEU A CA 1
ATOM 1532 C C . LEU A 1 190 ? 19.094 1.707 -29.647 1.00 83.75 190 LEU A C 1
ATOM 1534 O O . LEU A 1 190 ? 18.532 1.541 -30.731 1.00 83.75 190 LEU A O 1
ATOM 1538 N N . ASP A 1 191 ? 19.686 2.845 -29.294 1.00 84.50 191 ASP A N 1
ATOM 1539 C CA . ASP A 1 191 ? 19.829 3.989 -30.188 1.00 84.50 191 ASP A CA 1
ATOM 1540 C C . ASP A 1 191 ? 21.205 3.948 -30.860 1.00 84.50 191 ASP A C 1
ATOM 1542 O O . ASP A 1 191 ? 22.220 4.286 -30.242 1.00 84.50 191 ASP A O 1
ATOM 1546 N N . VAL A 1 192 ? 21.234 3.528 -32.126 1.00 83.00 192 VAL A N 1
ATOM 1547 C CA . VAL A 1 192 ? 22.458 3.470 -32.944 1.00 83.00 192 VAL A CA 1
ATOM 1548 C C . VAL A 1 192 ? 22.889 4.863 -33.407 1.00 83.00 192 VAL A C 1
ATOM 1550 O O . VAL A 1 192 ? 24.073 5.080 -33.648 1.00 83.00 192 VAL A O 1
ATOM 1553 N N . SER A 1 193 ? 21.963 5.826 -33.473 1.00 84.00 193 SER A N 1
ATOM 1554 C CA . SER A 1 193 ? 22.270 7.201 -33.885 1.00 84.00 193 SER A CA 1
ATOM 1555 C C . SER A 1 193 ? 23.056 7.980 -32.829 1.00 84.00 193 SER A C 1
ATOM 1557 O O . SER A 1 193 ? 23.597 9.042 -33.125 1.00 84.00 193 SER A O 1
ATOM 1559 N N . VAL A 1 194 ? 23.124 7.458 -31.593 1.00 79.94 194 VAL A N 1
ATOM 1560 C CA . VAL A 1 194 ? 23.771 8.099 -30.433 1.00 79.94 194 VAL A CA 1
ATOM 1561 C C . VAL A 1 194 ? 23.075 9.415 -30.020 1.00 79.94 194 VAL A C 1
ATOM 1563 O O . VAL A 1 194 ? 23.536 10.126 -29.128 1.00 79.94 194 VAL A O 1
ATOM 1566 N N . SER A 1 195 ? 21.900 9.716 -30.587 1.00 82.12 195 SER A N 1
ATOM 1567 C CA . SER A 1 195 ? 21.090 10.904 -30.276 1.00 82.12 195 SER A CA 1
ATOM 1568 C C . SER A 1 195 ? 20.606 10.956 -28.821 1.00 82.12 195 SER A C 1
ATOM 1570 O O . SER A 1 195 ? 20.346 12.031 -28.282 1.00 82.12 195 SER A O 1
ATOM 1572 N N . CYS A 1 196 ? 20.533 9.802 -28.153 1.00 80.56 196 CYS A N 1
ATOM 1573 C CA . CYS A 1 196 ? 20.130 9.674 -26.756 1.00 80.56 196 CYS A CA 1
ATOM 1574 C C . CYS A 1 196 ? 21.181 10.178 -25.749 1.00 80.56 196 CYS A C 1
ATOM 1576 O O . CYS A 1 196 ? 20.884 10.245 -24.554 1.00 80.56 196 CYS A O 1
ATOM 1578 N N . GLY A 1 197 ? 22.391 10.527 -26.209 1.00 85.06 197 GLY A N 1
ATOM 1579 C CA . GLY A 1 197 ? 23.486 11.032 -25.374 1.00 85.06 197 GLY A CA 1
ATOM 1580 C C . GLY A 1 197 ? 24.376 9.950 -24.749 1.00 85.06 197 GLY A C 1
ATOM 1581 O O . GLY A 1 197 ? 25.207 10.272 -23.902 1.00 85.06 197 GLY A O 1
ATOM 1582 N N . TYR A 1 198 ? 24.228 8.683 -25.157 1.00 86.69 198 TYR A N 1
ATOM 1583 C CA . TYR A 1 198 ? 25.016 7.550 -24.654 1.00 86.69 198 TYR A CA 1
ATOM 1584 C C . TYR A 1 198 ? 25.624 6.731 -25.793 1.00 86.69 198 TYR A C 1
ATOM 1586 O O . TYR A 1 198 ? 24.939 6.385 -26.757 1.00 86.69 198 TYR A O 1
ATOM 1594 N N . SER A 1 199 ? 26.899 6.356 -25.660 1.00 89.62 199 SER A N 1
ATOM 1595 C CA . SER A 1 199 ? 27.598 5.589 -26.696 1.00 89.62 199 SER A CA 1
ATOM 1596 C C . SER A 1 199 ? 27.048 4.167 -26.828 1.00 89.62 199 SER A C 1
ATOM 1598 O O . SER A 1 199 ? 26.549 3.580 -25.866 1.00 89.62 199 SER A O 1
ATOM 1600 N N . ILE A 1 200 ? 27.201 3.566 -28.011 1.00 87.50 200 ILE A N 1
ATOM 1601 C CA . ILE A 1 200 ? 26.794 2.172 -28.255 1.00 87.50 200 ILE A CA 1
ATOM 1602 C C . ILE A 1 200 ? 27.482 1.220 -27.262 1.00 87.50 200 ILE A C 1
ATOM 1604 O O . ILE A 1 200 ? 26.854 0.290 -26.766 1.00 87.50 200 ILE A O 1
ATOM 1608 N N . ALA A 1 201 ? 28.742 1.488 -26.900 1.00 86.06 201 ALA A N 1
ATOM 1609 C CA . ALA A 1 201 ? 29.471 0.697 -25.909 1.00 86.06 201 ALA A CA 1
ATOM 1610 C C . ALA A 1 201 ? 28.826 0.767 -24.512 1.00 86.06 201 ALA A C 1
ATOM 1612 O O . ALA A 1 201 ? 28.682 -0.261 -23.852 1.00 86.06 201 ALA A O 1
ATOM 1613 N N . GLN A 1 202 ? 28.381 1.952 -24.077 1.00 86.94 202 GLN A N 1
ATOM 1614 C CA . GLN A 1 202 ? 27.638 2.113 -22.820 1.00 86.94 202 GLN A CA 1
ATOM 1615 C C . GLN A 1 202 ? 26.293 1.371 -22.878 1.00 86.94 202 GLN A C 1
ATOM 1617 O O . GLN A 1 202 ? 25.948 0.629 -21.957 1.00 86.94 202 GLN A O 1
ATOM 1622 N N . GLN A 1 203 ? 25.570 1.503 -23.995 1.00 85.44 203 GLN A N 1
ATOM 1623 C CA . GLN A 1 203 ? 24.303 0.808 -24.239 1.00 85.44 203 GLN A CA 1
ATOM 1624 C C . GLN A 1 203 ? 24.449 -0.722 -24.187 1.00 85.44 203 GLN A C 1
ATOM 1626 O O . GLN A 1 203 ? 23.680 -1.397 -23.496 1.00 85.44 203 GLN A O 1
ATOM 1631 N N . ALA A 1 204 ? 25.481 -1.262 -24.836 1.00 84.81 204 ALA A N 1
ATOM 1632 C CA . ALA A 1 204 ? 25.812 -2.682 -24.814 1.00 84.81 204 ALA A CA 1
ATOM 1633 C C . ALA A 1 204 ? 26.246 -3.160 -23.418 1.00 84.81 204 ALA A C 1
ATOM 1635 O O . ALA A 1 204 ? 25.816 -4.224 -22.971 1.00 84.81 204 ALA A O 1
ATOM 1636 N N . ALA A 1 205 ? 27.040 -2.369 -22.689 1.00 84.81 205 ALA A N 1
ATOM 1637 C CA . ALA A 1 205 ? 27.454 -2.703 -21.327 1.00 84.81 205 ALA A CA 1
ATOM 1638 C C . ALA A 1 205 ? 26.248 -2.863 -20.386 1.00 84.81 205 ALA A C 1
ATOM 1640 O O . ALA A 1 205 ? 26.184 -3.832 -19.624 1.00 84.81 205 ALA A O 1
ATOM 1641 N N . LEU A 1 206 ? 25.249 -1.975 -20.484 1.00 83.31 206 LEU A N 1
ATOM 1642 C CA . LEU A 1 206 ? 23.999 -2.117 -19.733 1.00 83.31 206 LEU A CA 1
ATOM 1643 C C . LEU A 1 206 ? 23.250 -3.391 -20.125 1.00 83.31 206 LEU A C 1
ATOM 1645 O O . LEU A 1 206 ? 22.814 -4.125 -19.240 1.00 83.31 206 LEU A O 1
ATOM 1649 N N . PHE A 1 207 ? 23.114 -3.666 -21.426 1.00 83.25 207 PHE A N 1
ATOM 1650 C CA . PHE A 1 207 ? 22.462 -4.881 -21.915 1.00 83.25 207 PHE A CA 1
ATOM 1651 C C . PHE A 1 207 ? 23.110 -6.137 -21.324 1.00 83.25 207 PHE A C 1
ATOM 1653 O O . PHE A 1 207 ? 22.412 -6.994 -20.786 1.00 83.25 207 PHE A O 1
ATOM 1660 N N . HIS A 1 208 ? 24.441 -6.227 -21.349 1.00 82.62 208 HIS A N 1
ATOM 1661 C CA . HIS A 1 208 ? 25.171 -7.353 -20.769 1.00 82.62 208 HIS A CA 1
ATOM 1662 C C . HIS A 1 208 ? 25.008 -7.447 -19.248 1.00 82.62 208 HIS A C 1
ATOM 1664 O O . HIS A 1 208 ? 24.827 -8.550 -18.734 1.00 82.62 208 HIS A O 1
ATOM 1670 N N . SER A 1 209 ? 25.000 -6.311 -18.544 1.00 81.06 209 SER A N 1
ATOM 1671 C CA . SER A 1 209 ? 24.779 -6.255 -17.095 1.00 81.06 209 SER A CA 1
ATOM 1672 C C . SER A 1 209 ? 23.403 -6.799 -16.693 1.00 81.06 209 SER A C 1
ATOM 1674 O O . SER A 1 209 ? 23.305 -7.560 -15.732 1.00 81.06 209 SER A O 1
ATOM 1676 N N . ILE A 1 210 ? 22.349 -6.468 -17.448 1.00 78.38 210 ILE A N 1
ATOM 1677 C CA . ILE A 1 210 ? 20.975 -6.892 -17.132 1.00 78.38 210 ILE A CA 1
ATOM 1678 C C . ILE A 1 210 ? 20.579 -8.227 -17.777 1.00 78.38 210 ILE A C 1
ATOM 1680 O O . ILE A 1 210 ? 19.589 -8.824 -17.365 1.00 78.38 210 ILE A O 1
ATOM 1684 N N . LYS A 1 211 ? 21.334 -8.731 -18.764 1.00 77.12 211 LYS A N 1
ATOM 1685 C CA . LYS A 1 211 ? 21.056 -10.008 -19.450 1.00 77.12 211 LYS A CA 1
ATOM 1686 C C . LYS A 1 211 ? 20.966 -11.183 -18.473 1.00 77.12 211 LYS A C 1
ATOM 1688 O O . LYS A 1 211 ? 20.118 -12.058 -18.648 1.00 77.12 211 LYS A O 1
ATOM 1693 N N . SER A 1 212 ? 21.791 -11.178 -17.425 1.00 76.19 212 SER A N 1
ATOM 1694 C CA . SER A 1 212 ? 21.773 -12.185 -16.353 1.00 76.19 212 SER A CA 1
ATOM 1695 C C . SER A 1 212 ? 20.433 -12.237 -15.603 1.00 76.19 212 SER A C 1
ATOM 1697 O O . SER A 1 212 ? 20.030 -13.299 -15.138 1.00 76.19 212 SER A O 1
ATOM 1699 N N . LEU A 1 213 ? 19.690 -11.128 -15.552 1.00 71.56 213 LEU A N 1
ATOM 1700 C CA . LEU A 1 213 ? 18.384 -11.029 -14.888 1.00 71.56 213 LEU A CA 1
ATOM 1701 C C . LEU A 1 213 ? 17.231 -11.568 -15.755 1.00 71.56 213 LEU A C 1
ATOM 1703 O O . LEU A 1 213 ? 16.112 -11.733 -15.266 1.00 71.56 213 LEU A O 1
ATOM 1707 N N . PHE A 1 214 ? 17.488 -11.860 -17.036 1.00 73.75 214 PHE A N 1
ATOM 1708 C CA . PHE A 1 214 ? 16.478 -12.271 -18.018 1.00 73.75 214 PHE A CA 1
ATOM 1709 C C . PHE A 1 214 ? 16.747 -13.642 -18.654 1.00 73.75 214 PHE A C 1
ATOM 1711 O O . PHE A 1 214 ? 16.112 -13.969 -19.651 1.00 73.75 214 PHE A O 1
ATOM 1718 N N . MET A 1 215 ? 17.637 -14.469 -18.088 1.00 66.94 215 MET A N 1
ATOM 1719 C CA . MET A 1 215 ? 18.071 -15.738 -18.706 1.00 66.94 215 MET A CA 1
ATOM 1720 C C . MET A 1 215 ? 16.936 -16.714 -19.056 1.00 66.94 215 MET A C 1
ATOM 1722 O O . MET A 1 215 ? 17.075 -17.487 -19.997 1.00 66.94 215 MET A O 1
ATOM 1726 N N . ASN A 1 216 ? 15.802 -16.639 -18.354 1.00 69.81 216 ASN A N 1
ATOM 1727 C CA . ASN A 1 216 ? 14.634 -17.497 -18.584 1.00 69.81 216 ASN A CA 1
ATOM 1728 C C . ASN A 1 216 ? 13.508 -16.804 -19.376 1.00 69.81 216 ASN A C 1
ATOM 1730 O O . ASN A 1 216 ? 12.357 -17.232 -19.305 1.00 69.81 216 ASN A O 1
ATOM 1734 N N . LYS A 1 217 ? 13.798 -15.700 -20.079 1.00 72.06 217 LYS A N 1
ATOM 1735 C CA . LYS A 1 217 ? 12.798 -14.901 -20.801 1.00 72.06 217 LYS A CA 1
ATOM 1736 C C . LYS A 1 217 ? 13.186 -14.707 -22.266 1.00 72.06 217 LYS A C 1
ATOM 1738 O O . LYS A 1 217 ? 14.362 -14.482 -22.549 1.00 72.06 217 LYS A O 1
ATOM 1743 N N . PRO A 1 218 ? 12.218 -14.724 -23.200 1.00 72.25 218 PRO A N 1
ATOM 1744 C CA . PRO A 1 218 ? 12.498 -14.381 -24.587 1.00 72.25 218 PRO A CA 1
ATOM 1745 C C . PRO A 1 218 ? 12.922 -12.907 -24.662 1.00 72.25 218 PRO A C 1
ATOM 1747 O O . PRO A 1 218 ? 12.161 -12.019 -24.276 1.00 72.25 218 PRO A O 1
ATOM 1750 N N . LEU A 1 219 ? 14.153 -12.663 -25.117 1.00 70.88 219 LEU A N 1
ATOM 1751 C CA . LEU A 1 219 ? 14.792 -11.347 -25.189 1.00 70.88 219 LEU A CA 1
ATOM 1752 C C . LEU A 1 219 ? 15.044 -10.986 -26.655 1.00 70.88 219 LEU A C 1
ATOM 1754 O O . LEU A 1 219 ? 15.781 -11.688 -27.341 1.00 70.88 219 LEU A O 1
ATOM 1758 N N . THR A 1 220 ? 14.441 -9.895 -27.128 1.00 71.25 220 THR A N 1
ATOM 1759 C CA . THR A 1 220 ? 14.631 -9.375 -28.493 1.00 71.25 220 THR A CA 1
ATOM 1760 C C . THR A 1 220 ? 15.192 -7.955 -28.425 1.00 71.25 220 THR A C 1
ATOM 1762 O O . THR A 1 220 ? 14.680 -7.118 -27.680 1.00 71.25 220 THR A O 1
ATOM 1765 N N . GLY A 1 221 ? 16.261 -7.678 -29.173 1.00 62.00 221 GLY A N 1
ATOM 1766 C CA . GLY A 1 221 ? 16.776 -6.319 -29.356 1.00 62.00 221 GLY A CA 1
ATOM 1767 C C . GLY A 1 221 ? 16.057 -5.631 -30.516 1.00 62.00 221 GLY A C 1
ATOM 1768 O O . GLY A 1 221 ? 15.908 -6.238 -31.573 1.00 62.00 221 GLY A O 1
ATOM 1769 N N . LEU A 1 222 ? 15.614 -4.388 -30.327 1.00 58.25 222 LEU A N 1
ATOM 1770 C CA . LEU A 1 222 ? 15.115 -3.536 -31.407 1.00 58.25 222 LEU A CA 1
ATOM 1771 C C . LEU A 1 222 ? 16.067 -2.369 -31.643 1.00 58.25 222 LEU A C 1
ATOM 1773 O O . LEU A 1 222 ? 16.482 -1.679 -30.709 1.00 58.25 222 LEU A O 1
ATOM 1777 N N . GLN A 1 223 ? 16.362 -2.151 -32.918 1.00 57.38 223 GLN A N 1
ATOM 1778 C CA . GLN A 1 223 ? 17.128 -1.022 -33.422 1.00 57.38 223 GLN A CA 1
ATOM 1779 C C . GLN A 1 223 ? 16.177 0.129 -33.771 1.00 57.38 223 GLN A C 1
ATOM 1781 O O . GLN A 1 223 ? 15.082 -0.105 -34.279 1.00 57.38 223 GLN A O 1
ATOM 1786 N N . GLN A 1 224 ? 16.582 1.372 -33.508 1.00 47.44 224 GLN A N 1
ATOM 1787 C CA . GLN A 1 224 ? 15.770 2.579 -33.731 1.00 47.44 224 GLN A CA 1
ATOM 1788 C C . GLN A 1 224 ? 15.494 2.918 -35.221 1.00 47.44 224 GLN A C 1
ATOM 1790 O O . GLN A 1 224 ? 14.936 3.970 -35.510 1.00 47.44 224 GLN A O 1
ATOM 1795 N N . ASP A 1 225 ? 15.783 2.023 -36.172 1.00 44.97 225 ASP A N 1
ATOM 1796 C CA . ASP A 1 225 ? 15.547 2.259 -37.609 1.00 44.97 225 ASP A CA 1
ATOM 1797 C C . ASP A 1 225 ? 14.111 1.938 -38.078 1.00 44.97 225 ASP A C 1
ATOM 1799 O O . ASP A 1 225 ? 13.755 2.185 -39.227 1.00 44.97 225 ASP A O 1
ATOM 1803 N N . TRP A 1 226 ? 13.222 1.474 -37.192 1.00 40.53 226 TRP A N 1
ATOM 1804 C CA . TRP A 1 226 ? 11.811 1.205 -37.535 1.00 40.53 226 TRP A CA 1
ATOM 1805 C C . TRP A 1 226 ? 10.945 2.461 -37.747 1.00 40.53 226 TRP A C 1
ATOM 1807 O O . TRP A 1 226 ? 9.776 2.338 -38.103 1.00 40.53 226 TRP A O 1
ATOM 1817 N N . LEU A 1 227 ? 11.479 3.669 -37.527 1.00 35.94 227 LEU A N 1
ATOM 1818 C CA . LEU A 1 227 ? 10.755 4.929 -37.753 1.00 35.94 227 LEU A CA 1
ATOM 1819 C C . LEU A 1 227 ? 11.047 5.599 -39.102 1.00 35.94 227 LEU A C 1
ATOM 1821 O O . LEU A 1 227 ? 10.424 6.615 -39.395 1.00 35.94 227 LEU A O 1
ATOM 1825 N N . ALA A 1 228 ? 11.932 5.027 -39.923 1.00 31.02 228 ALA A N 1
ATOM 1826 C CA . ALA A 1 228 ? 12.255 5.541 -41.257 1.00 31.02 228 ALA A CA 1
ATOM 1827 C C . ALA A 1 228 ? 11.502 4.828 -42.402 1.00 31.02 228 ALA A C 1
ATOM 1829 O O . ALA A 1 228 ? 11.791 5.077 -43.567 1.00 31.02 228 ALA A O 1
ATOM 1830 N N . ILE A 1 229 ? 10.535 3.955 -42.089 1.00 30.80 229 ILE A N 1
ATOM 1831 C CA . ILE A 1 229 ? 9.650 3.322 -43.080 1.00 30.80 229 ILE A CA 1
ATOM 1832 C C . ILE A 1 229 ? 8.215 3.812 -42.842 1.00 30.80 229 ILE A C 1
ATOM 1834 O O . ILE A 1 229 ? 7.369 3.098 -42.306 1.00 30.80 229 ILE A O 1
ATOM 1838 N N . THR A 1 230 ? 7.977 5.069 -43.208 1.00 30.25 230 THR A N 1
ATOM 1839 C CA . THR A 1 230 ? 6.681 5.578 -43.688 1.00 30.25 230 THR A CA 1
ATOM 1840 C C . THR A 1 230 ? 6.962 6.620 -44.748 1.00 30.25 230 THR A C 1
ATOM 1842 O O . THR A 1 230 ? 7.862 7.450 -44.490 1.00 30.25 230 THR A O 1
#